Protein AF-A0A9R0J593-F1 (afdb_monomer_lite)

Foldseek 3Di:
DVVVLLVQLLVLLQQLPQLLDDALVSPDVVSLVVSQVSSCVVVVPPDPVCSVVSSVSSRVSSVVVNVCLCCVPPQVVDDDPPVPDHPCRVHVSCDPVSVVSSSVVCCVVPVVLVVVQQVQWDQDPVGDTDHPDPVSVQLNVQLVVLVVCVVVVVDDQPHPCRDSSQVSQDADPVRHGPDDPPPCPPCNVPNPDDPPDPDDDDPVSVVVVVVVVVVVVVVVVVVVVVVVVVVVVVVVVVVVCVVVVHDDDPDDDDDVPPPPPPPPPDDDPCPPDDD

Structure (mmCIF, N/CA/C/O backbone):
data_AF-A0A9R0J593-F1
#
_entry.id   AF-A0A9R0J593-F1
#
loop_
_atom_site.group_PDB
_atom_site.id
_atom_site.type_symbol
_atom_site.label_atom_id
_atom_site.label_alt_id
_atom_site.label_comp_id
_atom_site.label_asym_id
_atom_site.label_entity_id
_atom_site.label_seq_id
_atom_site.pdbx_PDB_ins_code
_atom_site.Cartn_x
_atom_site.Cartn_y
_atom_site.Cartn_z
_atom_site.occupancy
_atom_site.B_iso_or_equiv
_atom_site.auth_seq_id
_atom_site.auth_comp_id
_atom_site.auth_asym_id
_atom_site.auth_atom_id
_atom_site.pdbx_PDB_model_num
ATOM 1 N N . MET A 1 1 ? -5.383 -9.337 22.455 1.00 61.72 1 MET A N 1
ATOM 2 C CA . MET A 1 1 ? -5.956 -7.989 22.235 1.00 61.72 1 MET A CA 1
ATOM 3 C C . MET A 1 1 ? -5.153 -7.140 21.243 1.00 61.72 1 MET A C 1
ATOM 5 O O . MET A 1 1 ? -5.613 -6.948 20.126 1.00 61.72 1 MET A O 1
ATOM 9 N N . ALA A 1 2 ? -3.954 -6.630 21.574 1.00 73.12 2 ALA A N 1
ATOM 10 C CA . ALA A 1 2 ? -3.247 -5.680 20.689 1.00 73.12 2 ALA A CA 1
ATOM 11 C C . ALA A 1 2 ? -2.788 -6.274 19.337 1.00 73.12 2 ALA A C 1
ATOM 13 O O . ALA A 1 2 ? -2.742 -5.568 18.326 1.00 73.12 2 ALA A O 1
ATOM 14 N N . THR A 1 3 ? -2.430 -7.560 19.313 1.00 84.06 3 THR A N 1
ATOM 15 C CA . THR A 1 3 ? -2.061 -8.283 18.085 1.00 84.06 3 THR A CA 1
ATOM 16 C C . THR A 1 3 ? -3.284 -8.539 17.209 1.00 84.06 3 THR A C 1
ATOM 18 O O . THR A 1 3 ? -3.223 -8.308 16.004 1.00 84.06 3 THR A O 1
ATOM 21 N N . ASP A 1 4 ? -4.406 -8.913 17.822 1.00 86.00 4 ASP A N 1
ATOM 22 C CA . ASP A 1 4 ? -5.666 -9.222 17.134 1.00 86.00 4 ASP A CA 1
ATOM 23 C C . ASP A 1 4 ? -6.229 -7.978 16.445 1.00 86.00 4 ASP A C 1
ATOM 25 O O . ASP A 1 4 ? -6.534 -8.019 15.258 1.00 86.00 4 ASP A O 1
ATOM 29 N N . TYR A 1 5 ? -6.207 -6.830 17.129 1.00 89.38 5 TYR A N 1
ATOM 30 C CA . TYR A 1 5 ? -6.554 -5.531 16.546 1.00 89.38 5 TYR A CA 1
ATOM 31 C C . TYR A 1 5 ? -5.720 -5.189 15.309 1.00 89.38 5 TYR A C 1
ATOM 33 O O . TYR A 1 5 ? -6.240 -4.854 14.246 1.00 89.38 5 TYR A O 1
ATOM 41 N N . LYS A 1 6 ? -4.395 -5.321 15.421 1.00 87.69 6 LYS A N 1
ATOM 42 C CA . LYS A 1 6 ? -3.474 -5.049 14.311 1.00 87.69 6 LYS A CA 1
ATOM 43 C C . LYS A 1 6 ? -3.690 -6.000 13.132 1.00 87.69 6 LYS A C 1
ATOM 45 O O . LYS A 1 6 ? -3.504 -5.581 11.987 1.00 87.69 6 LYS A O 1
ATOM 50 N N . ASN A 1 7 ? -4.003 -7.262 13.407 1.00 89.88 7 ASN A N 1
ATOM 51 C CA . ASN A 1 7 ? -4.259 -8.272 12.386 1.00 89.88 7 ASN A CA 1
ATOM 52 C C . ASN A 1 7 ? -5.585 -8.000 11.679 1.00 89.88 7 ASN A C 1
ATOM 54 O O . ASN A 1 7 ? -5.582 -7.908 10.454 1.00 89.88 7 ASN A O 1
ATOM 58 N N . HIS A 1 8 ? -6.655 -7.758 12.439 1.00 92.06 8 HIS A N 1
ATOM 59 C CA . HIS A 1 8 ? -7.978 -7.445 11.910 1.00 92.06 8 HIS A CA 1
ATOM 60 C C . HIS A 1 8 ? -7.946 -6.190 11.033 1.00 92.06 8 HIS A C 1
ATOM 62 O O . HIS A 1 8 ? -8.333 -6.254 9.871 1.00 92.06 8 HIS A O 1
ATOM 68 N N . ILE A 1 9 ? -7.369 -5.080 11.520 1.00 93.00 9 ILE A N 1
ATOM 69 C CA . ILE A 1 9 ? -7.186 -3.864 10.706 1.00 93.00 9 ILE A CA 1
ATOM 70 C C . ILE A 1 9 ? -6.427 -4.172 9.424 1.00 93.00 9 ILE A C 1
ATOM 72 O O . ILE A 1 9 ? -6.814 -3.726 8.345 1.00 93.00 9 ILE A O 1
ATOM 76 N N . GLY A 1 10 ? -5.333 -4.926 9.536 1.00 91.88 10 GLY A N 1
ATOM 77 C CA . GLY A 1 10 ? -4.542 -5.316 8.380 1.00 91.88 10 GLY A CA 1
ATOM 78 C C . GLY A 1 10 ? -5.362 -6.090 7.354 1.00 91.88 10 GLY A C 1
ATOM 79 O O . GLY A 1 10 ? -5.200 -5.836 6.165 1.00 91.88 10 GLY A O 1
ATOM 80 N N . GLU A 1 11 ? -6.231 -6.991 7.810 1.00 93.94 11 GLU A N 1
ATOM 81 C CA . GLU A 1 11 ? -7.082 -7.847 6.991 1.00 93.94 11 GLU A CA 1
ATOM 82 C C . GLU A 1 11 ? -8.214 -7.098 6.296 1.00 93.94 11 GLU A C 1
ATOM 84 O O . GLU A 1 11 ? -8.324 -7.178 5.072 1.00 93.94 11 GLU A O 1
ATOM 89 N N . ILE A 1 12 ? -9.001 -6.318 7.033 1.00 95.12 12 ILE A N 1
ATOM 90 C CA . ILE A 1 12 ? -10.100 -5.555 6.435 1.00 95.12 12 ILE A CA 1
ATOM 91 C C . ILE A 1 12 ? -9.569 -4.495 5.465 1.00 95.12 12 ILE A C 1
ATOM 93 O O . ILE A 1 12 ? -10.133 -4.306 4.390 1.00 95.12 12 ILE A O 1
ATOM 97 N N . SER A 1 13 ? -8.432 -3.860 5.786 1.00 94.19 13 SER A N 1
ATOM 98 C CA . SER A 1 13 ? -7.866 -2.789 4.958 1.00 94.19 13 SER A CA 1
ATOM 99 C C . SER A 1 13 ? -7.436 -3.328 3.604 1.00 94.19 13 SER A C 1
ATOM 101 O O . SER A 1 13 ? -7.754 -2.746 2.574 1.00 94.19 13 SER A O 1
ATOM 103 N N . ARG A 1 14 ? -6.740 -4.469 3.584 1.00 94.31 14 ARG A N 1
ATOM 104 C CA . ARG A 1 14 ? -6.303 -5.092 2.328 1.00 94.31 14 ARG A CA 1
ATOM 105 C C . ARG A 1 14 ? -7.451 -5.737 1.548 1.00 94.31 14 ARG A C 1
ATOM 107 O O . ARG A 1 14 ? -7.341 -5.815 0.333 1.00 94.31 14 ARG A O 1
ATOM 114 N N . ALA A 1 15 ? -8.510 -6.193 2.221 1.00 94.25 15 ALA A N 1
ATOM 115 C CA . ALA A 1 15 ? -9.652 -6.830 1.570 1.00 94.25 15 ALA A CA 1
ATOM 116 C C . ALA A 1 15 ? -10.620 -5.815 0.943 1.00 94.25 15 ALA A C 1
ATOM 118 O O . ALA A 1 15 ? -11.150 -6.060 -0.137 1.00 94.25 15 ALA A O 1
ATOM 119 N N . LYS A 1 16 ? -10.858 -4.679 1.613 1.00 94.19 16 LYS A N 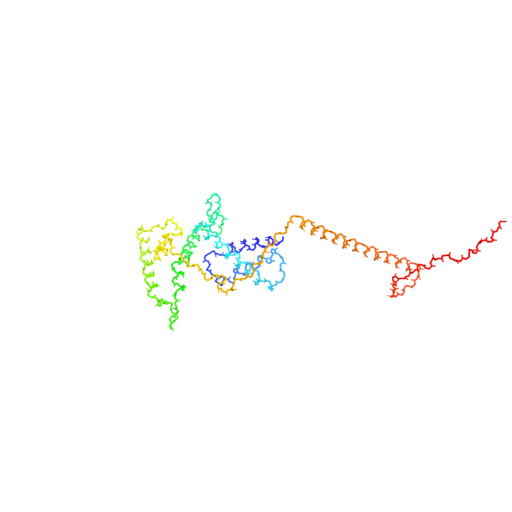1
ATOM 120 C CA . LYS A 1 16 ? -11.824 -3.657 1.175 1.00 94.19 16 LYS A CA 1
ATOM 121 C C . LYS A 1 16 ? -11.196 -2.562 0.313 1.00 94.19 16 LYS A C 1
ATOM 123 O O . LYS A 1 16 ? -11.878 -2.006 -0.542 1.00 94.19 16 LYS A O 1
ATOM 128 N N . VAL A 1 17 ? -9.919 -2.232 0.525 1.00 95.12 17 VAL A N 1
ATOM 129 C CA . VAL A 1 17 ? -9.234 -1.166 -0.221 1.00 95.12 17 VAL A CA 1
ATOM 130 C C . VAL A 1 17 ? -8.407 -1.772 -1.348 1.00 95.12 17 VAL A C 1
ATOM 132 O O . VAL A 1 17 ? -7.392 -2.432 -1.113 1.00 95.12 17 VAL A O 1
ATOM 135 N N . SER A 1 18 ? -8.825 -1.510 -2.588 1.00 94.50 18 SER A N 1
ATOM 136 C CA . SER A 1 18 ? -8.130 -1.999 -3.782 1.00 94.50 18 SER A CA 1
ATOM 137 C C . SER A 1 18 ? -6.669 -1.547 -3.814 1.00 94.50 18 SER A C 1
ATOM 139 O O . SER A 1 18 ? -6.331 -0.409 -3.482 1.00 94.50 18 SER A O 1
ATOM 141 N N . ILE A 1 19 ? -5.785 -2.438 -4.265 1.00 94.56 19 ILE A N 1
ATOM 142 C CA . ILE A 1 19 ? -4.361 -2.136 -4.448 1.00 94.56 19 ILE A CA 1
ATOM 143 C C . ILE A 1 19 ? -4.102 -1.151 -5.599 1.00 94.56 19 ILE A C 1
ATOM 145 O O . ILE A 1 19 ? -3.022 -0.567 -5.644 1.00 94.56 19 ILE A O 1
ATOM 149 N N . LEU A 1 20 ? -5.081 -0.958 -6.493 1.00 91.94 20 LEU A N 1
ATOM 150 C CA . LEU A 1 20 ? -5.010 -0.033 -7.631 1.00 91.94 20 LEU A CA 1
ATOM 151 C C . LEU A 1 20 ? -5.131 1.433 -7.214 1.00 91.94 20 LEU A C 1
ATOM 153 O O . LEU A 1 20 ? -4.704 2.318 -7.950 1.00 91.94 20 LEU A O 1
ATOM 157 N N . ILE A 1 21 ? -5.695 1.700 -6.032 1.00 89.00 21 ILE A N 1
ATOM 158 C CA . ILE A 1 21 ? -5.823 3.066 -5.534 1.00 89.00 21 ILE A CA 1
ATOM 159 C C . ILE A 1 21 ? -4.427 3.602 -5.193 1.00 89.00 21 ILE A C 1
ATOM 161 O O . ILE A 1 21 ? -3.643 2.973 -4.464 1.00 89.00 21 ILE A O 1
ATOM 165 N N . ARG A 1 22 ? -4.115 4.783 -5.731 1.00 85.88 22 ARG A N 1
ATOM 166 C CA . ARG A 1 22 ? -2.798 5.411 -5.624 1.00 85.88 22 ARG A CA 1
ATOM 167 C C . ARG A 1 22 ? -2.548 5.920 -4.208 1.00 85.88 22 ARG A C 1
ATOM 169 O O . ARG A 1 22 ? -1.646 5.419 -3.523 1.00 85.88 22 ARG A O 1
ATOM 176 N N . THR A 1 23 ? -3.388 6.846 -3.755 1.00 86.75 23 THR A N 1
ATOM 177 C CA . THR A 1 23 ? -3.261 7.529 -2.463 1.00 86.75 23 THR A CA 1
ATOM 178 C C . THR A 1 23 ? -4.445 7.219 -1.542 1.00 86.75 23 THR A C 1
ATOM 180 O O . THR A 1 23 ? -5.455 6.673 -1.976 1.00 86.75 23 THR A O 1
ATOM 183 N N . TRP A 1 24 ? -4.318 7.476 -0.239 1.00 90.69 24 TRP A N 1
ATOM 184 C CA . TRP A 1 24 ? -5.410 7.193 0.710 1.00 90.69 24 TRP A CA 1
ATOM 185 C C . TRP A 1 24 ? -6.552 8.208 0.592 1.00 90.69 24 TRP A C 1
ATOM 187 O O . TRP A 1 24 ? -7.713 7.943 0.915 1.00 90.69 24 TRP A O 1
ATOM 197 N N . GLU A 1 25 ? -6.207 9.391 0.115 1.00 89.19 25 GLU A N 1
ATOM 198 C CA . GLU A 1 25 ? -7.090 10.502 -0.172 1.00 89.19 25 GLU A CA 1
ATOM 199 C C . GLU A 1 25 ? -8.115 10.101 -1.246 1.00 89.19 25 GLU A C 1
ATOM 201 O O . GLU A 1 25 ? -9.302 10.365 -1.066 1.00 89.19 25 GLU A O 1
ATOM 206 N N . ASP A 1 26 ? -7.687 9.326 -2.251 1.00 90.31 26 ASP A N 1
ATOM 207 C CA . ASP A 1 26 ? -8.529 8.797 -3.338 1.00 90.31 26 ASP A CA 1
ATOM 208 C C . ASP A 1 26 ? -9.492 7.676 -2.897 1.00 90.31 26 ASP A C 1
ATOM 210 O O . ASP A 1 26 ? -10.384 7.269 -3.646 1.00 90.31 26 ASP A O 1
ATOM 214 N N . VAL A 1 27 ? -9.324 7.127 -1.689 1.00 92.12 27 VAL A N 1
ATOM 215 C CA . VAL A 1 27 ? -10.238 6.106 -1.166 1.00 92.12 27 VAL A CA 1
ATOM 216 C C . VAL A 1 27 ? -11.571 6.770 -0.828 1.00 92.12 27 VAL A C 1
ATOM 218 O O . VAL A 1 27 ? -11.629 7.672 0.016 1.00 92.12 27 VAL A O 1
ATOM 221 N N . SER A 1 28 ? -12.644 6.291 -1.464 1.00 93.56 28 SER A N 1
ATOM 222 C CA . SER A 1 28 ? -13.993 6.826 -1.266 1.00 93.56 28 SER A CA 1
ATOM 223 C C . SER A 1 28 ? -14.410 6.818 0.207 1.00 93.56 28 SER A C 1
ATOM 225 O O . SER A 1 28 ? -14.061 5.912 0.975 1.00 93.56 28 SER A O 1
ATOM 227 N N . GLN A 1 29 ? -15.201 7.819 0.595 1.00 92.69 29 GLN A N 1
ATOM 228 C CA . GLN A 1 29 ? -15.662 7.940 1.974 1.00 92.69 29 GLN A CA 1
ATOM 229 C C . GLN A 1 29 ? -16.504 6.730 2.405 1.00 92.69 29 GLN A C 1
ATOM 231 O O . GLN A 1 29 ? -16.312 6.236 3.507 1.00 92.69 29 GLN A O 1
ATOM 236 N N . GLY A 1 30 ? -17.315 6.154 1.509 1.00 94.56 30 GLY A N 1
ATOM 237 C CA . GLY A 1 30 ? -18.092 4.946 1.812 1.00 94.56 30 GLY A CA 1
ATOM 238 C C . GLY A 1 30 ? -17.230 3.728 2.177 1.00 94.56 30 GLY A C 1
ATOM 239 O O . GLY A 1 30 ? -17.589 2.959 3.070 1.00 94.56 30 GLY A O 1
ATOM 240 N N . ILE A 1 31 ? -16.052 3.570 1.559 1.00 94.25 31 ILE A N 1
ATOM 241 C CA . ILE A 1 31 ? -15.102 2.513 1.948 1.00 94.25 31 ILE A CA 1
ATOM 242 C C . ILE A 1 31 ? -14.501 2.820 3.323 1.00 94.25 31 ILE A C 1
ATOM 244 O O . ILE A 1 31 ? -14.404 1.921 4.157 1.00 94.25 31 ILE A O 1
ATOM 248 N N . LYS A 1 32 ? -14.129 4.080 3.586 1.00 95.50 32 LYS A N 1
ATOM 249 C CA . LYS A 1 32 ? -13.621 4.511 4.901 1.00 95.50 32 LYS A CA 1
ATOM 250 C C . LYS A 1 32 ? -14.658 4.275 6.001 1.00 95.50 32 LYS A C 1
ATOM 252 O O . LYS A 1 32 ? -14.316 3.764 7.060 1.00 95.50 32 LYS A O 1
ATOM 257 N N . ASP A 1 33 ? -15.922 4.574 5.737 1.00 95.81 33 ASP A N 1
ATOM 258 C CA . ASP A 1 33 ? -17.010 4.343 6.685 1.00 95.81 33 ASP A CA 1
ATOM 259 C C . ASP A 1 33 ? -17.226 2.846 6.926 1.00 95.81 33 ASP A C 1
ATOM 261 O O . ASP A 1 33 ? -17.326 2.425 8.071 1.00 95.81 33 ASP A O 1
ATOM 265 N N . THR A 1 34 ? -17.165 2.020 5.877 1.00 96.12 34 THR A N 1
ATOM 266 C CA . THR A 1 34 ? -17.239 0.554 6.014 1.00 96.12 34 THR A CA 1
ATOM 267 C C . THR A 1 34 ? -16.104 0.007 6.884 1.00 96.12 34 THR A C 1
ATOM 269 O O . THR A 1 34 ? -16.343 -0.810 7.768 1.00 96.12 34 THR A O 1
ATOM 272 N N . LEU A 1 35 ? -14.868 0.472 6.665 1.00 94.75 35 LEU A N 1
ATOM 273 C CA . LEU A 1 35 ? -13.720 0.085 7.491 1.00 94.75 35 LEU A CA 1
ATOM 274 C C . LEU A 1 35 ? -13.926 0.478 8.955 1.00 94.75 35 LEU A C 1
ATOM 276 O O . LEU A 1 35 ? -13.610 -0.302 9.848 1.00 94.75 35 LEU A O 1
ATOM 280 N N . TRP A 1 36 ? -14.445 1.683 9.197 1.00 95.56 36 TRP A N 1
ATOM 281 C CA . TRP A 1 36 ? -14.736 2.156 10.544 1.00 95.56 36 TRP A CA 1
ATOM 282 C C . TRP A 1 36 ? -15.791 1.292 11.234 1.00 95.56 36 TRP A C 1
ATOM 284 O O . TRP A 1 36 ? -15.519 0.789 12.320 1.00 95.56 36 TRP A O 1
ATOM 294 N N . GLU A 1 37 ? -16.942 1.067 10.599 1.00 95.25 37 GLU A N 1
ATOM 295 C CA . GLU A 1 37 ? -18.034 0.285 11.188 1.00 95.25 37 GLU A CA 1
ATOM 296 C C . GLU A 1 37 ? -17.640 -1.178 11.441 1.00 95.25 37 GLU A C 1
ATOM 298 O O . GLU A 1 37 ? -18.045 -1.759 12.448 1.00 95.25 37 GLU A O 1
ATOM 303 N N . ASP A 1 38 ? -16.806 -1.771 10.579 1.00 94.38 38 ASP A N 1
ATOM 304 C CA . ASP A 1 38 ? -16.277 -3.121 10.796 1.00 94.38 38 ASP A CA 1
ATOM 305 C C . ASP A 1 38 ? -15.381 -3.189 12.045 1.00 94.38 38 ASP A C 1
ATOM 307 O O . ASP A 1 38 ? -15.616 -4.028 12.917 1.00 94.38 38 ASP A O 1
ATOM 311 N N . VAL A 1 39 ? -14.415 -2.272 12.198 1.00 93.56 39 VAL A N 1
ATOM 312 C CA . VAL A 1 39 ? -13.548 -2.228 13.395 1.00 93.56 39 VAL A CA 1
ATOM 313 C C . VAL A 1 39 ? -14.350 -1.895 14.647 1.00 93.56 39 VAL A C 1
ATOM 315 O O . VAL A 1 39 ? -14.133 -2.484 15.706 1.00 93.56 39 VAL A O 1
ATOM 318 N N . LYS A 1 40 ? -15.272 -0.940 14.538 1.00 93.12 40 LYS A N 1
ATOM 319 C CA . LYS A 1 40 ? -16.118 -0.492 15.640 1.00 93.12 40 LYS A CA 1
ATOM 320 C C . LYS A 1 40 ? -16.946 -1.645 16.197 1.00 93.12 40 LYS A C 1
ATOM 322 O O . LYS A 1 40 ? -16.991 -1.820 17.413 1.00 93.12 40 LYS A O 1
ATOM 327 N N . ARG A 1 41 ? -17.540 -2.451 15.313 1.00 93.19 41 ARG A N 1
ATOM 328 C CA . ARG A 1 41 ? -18.319 -3.640 15.669 1.00 93.19 41 ARG A CA 1
ATOM 329 C C . ARG A 1 41 ? -17.452 -4.733 16.291 1.00 93.19 41 ARG A C 1
ATOM 331 O O . ARG A 1 41 ? -17.825 -5.262 17.329 1.00 93.19 41 ARG A O 1
ATOM 338 N N . GLU A 1 42 ? -16.299 -5.040 15.700 1.00 92.00 42 GLU A N 1
ATOM 339 C CA . GLU A 1 42 ? -15.410 -6.106 16.187 1.00 92.00 42 GLU A CA 1
ATOM 340 C C . GLU A 1 42 ? -14.849 -5.799 17.588 1.00 92.00 42 GLU A C 1
ATOM 342 O O . GLU A 1 42 ? -14.867 -6.635 18.491 1.00 92.00 42 GLU A O 1
ATOM 347 N N . PHE A 1 43 ? -14.381 -4.567 17.800 1.00 91.50 43 PHE A N 1
ATOM 348 C CA . PHE A 1 43 ? -13.707 -4.158 19.038 1.00 91.50 43 PHE A CA 1
ATOM 349 C C . PHE A 1 43 ? -14.610 -3.393 20.008 1.00 91.50 43 PHE A C 1
ATOM 351 O O . PHE A 1 43 ? -14.115 -2.880 21.010 1.00 91.50 43 PHE A O 1
ATOM 358 N N . HIS A 1 44 ? -15.916 -3.332 19.728 1.00 91.25 44 HIS A N 1
ATOM 359 C CA . HIS A 1 44 ? -16.928 -2.685 20.568 1.00 91.25 44 HIS A CA 1
ATOM 360 C C . HIS A 1 44 ? -16.557 -1.237 20.935 1.00 91.25 44 HIS A C 1
ATOM 362 O O . HIS A 1 44 ? -16.672 -0.808 22.085 1.00 91.25 44 HIS A O 1
ATOM 368 N N . ILE A 1 45 ? -16.068 -0.478 19.951 1.00 90.31 45 ILE A N 1
ATOM 369 C CA . ILE A 1 45 ? -15.636 0.906 20.159 1.00 90.31 45 ILE A CA 1
ATOM 370 C C . ILE A 1 45 ? -16.878 1.799 20.234 1.00 90.31 45 ILE A C 1
ATOM 372 O O . ILE A 1 45 ? -17.643 1.902 19.280 1.00 90.31 45 ILE A O 1
ATOM 376 N N . THR A 1 46 ? -17.078 2.469 21.365 1.00 87.88 46 THR A N 1
ATOM 377 C CA . THR A 1 46 ? -18.193 3.413 21.560 1.00 87.88 46 THR A CA 1
ATOM 378 C C . THR A 1 46 ? -17.820 4.856 21.216 1.00 87.88 46 THR A C 1
ATOM 380 O O . THR A 1 46 ? -18.694 5.678 20.957 1.00 87.88 46 THR A O 1
ATOM 383 N N . ASP A 1 47 ? -16.523 5.165 21.194 1.00 89.19 47 ASP A N 1
ATOM 384 C CA . ASP A 1 47 ? -15.985 6.504 20.961 1.00 89.19 47 ASP A CA 1
ATOM 385 C C . ASP A 1 47 ? -15.771 6.788 19.462 1.00 89.19 47 ASP A C 1
ATOM 387 O O . ASP A 1 47 ? -14.796 6.336 18.855 1.00 89.19 47 ASP A O 1
ATOM 391 N N . GLU A 1 48 ? -16.664 7.591 18.877 1.00 89.31 48 GLU A N 1
ATOM 392 C CA . GLU A 1 48 ? -16.590 8.045 17.479 1.00 89.31 48 GLU A CA 1
ATOM 393 C C . GLU 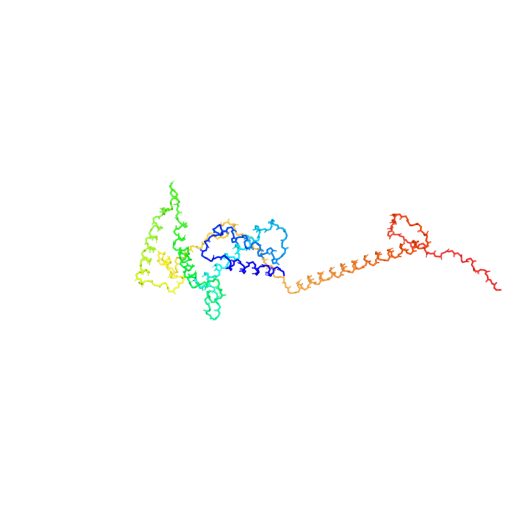A 1 48 ? -15.349 8.892 17.173 1.00 89.31 48 GLU A C 1
ATOM 395 O O . GLU A 1 48 ? -14.871 8.913 16.037 1.00 89.31 48 GLU A O 1
ATOM 400 N N . THR A 1 49 ? -14.754 9.549 18.175 1.00 90.50 49 THR A N 1
ATOM 401 C CA . THR A 1 49 ? -13.544 10.361 17.959 1.00 90.50 49 THR A CA 1
ATOM 402 C C . THR A 1 49 ? -12.341 9.501 17.559 1.00 90.50 49 THR A C 1
ATOM 404 O O . THR A 1 49 ? -11.375 9.997 16.973 1.00 90.50 49 THR A O 1
ATOM 407 N N . LYS A 1 50 ? -12.399 8.182 17.801 1.00 90.12 50 LYS A N 1
ATOM 408 C CA . LYS A 1 50 ? -11.355 7.233 17.394 1.00 90.12 50 LYS A CA 1
ATOM 409 C C . LYS A 1 50 ? -11.371 6.910 15.906 1.00 90.12 50 LYS A C 1
ATOM 411 O O . LYS A 1 50 ? -10.374 6.364 15.426 1.00 90.12 50 LYS A O 1
ATOM 416 N N . LYS A 1 51 ? -12.426 7.272 15.169 1.00 92.00 51 LYS A N 1
ATOM 417 C CA . LYS A 1 51 ? -12.568 6.966 13.739 1.00 92.00 51 LYS A CA 1
ATOM 418 C C . LYS A 1 51 ? -11.331 7.355 12.936 1.00 92.00 51 LYS A C 1
ATOM 420 O O . LYS A 1 51 ? -10.773 6.529 12.218 1.00 92.00 51 LYS A O 1
ATOM 425 N N . GLU A 1 52 ? -10.829 8.574 13.109 1.00 91.38 52 GLU A N 1
ATOM 426 C CA . GLU A 1 52 ? -9.653 9.047 12.370 1.00 91.38 52 GLU A CA 1
ATOM 427 C C . GLU A 1 52 ? -8.387 8.233 12.699 1.00 91.38 52 GLU A C 1
ATOM 429 O O . GLU A 1 52 ? -7.603 7.896 11.811 1.00 91.38 52 GLU A O 1
ATOM 434 N N . VAL A 1 53 ? -8.198 7.857 13.966 1.00 92.38 53 VAL A N 1
ATOM 435 C CA . VAL A 1 53 ? -7.051 7.048 14.417 1.00 92.38 53 VAL A CA 1
ATOM 436 C C . VAL A 1 53 ? -7.109 5.635 13.831 1.00 92.38 53 VAL A C 1
ATOM 438 O O . VAL A 1 53 ? -6.085 5.088 13.399 1.00 92.38 53 VAL A O 1
ATOM 441 N N . VAL A 1 54 ? -8.307 5.047 13.777 1.00 92.94 54 VAL A N 1
ATOM 442 C CA . VAL A 1 54 ? -8.537 3.746 13.143 1.00 92.94 54 VAL A CA 1
ATOM 443 C C . VAL A 1 54 ? -8.255 3.824 11.647 1.00 92.94 54 VAL A C 1
ATOM 445 O O . VAL A 1 54 ? -7.502 2.998 11.127 1.00 92.94 54 VAL A O 1
ATOM 448 N N . LEU A 1 55 ? -8.763 4.846 10.957 1.00 93.38 55 LEU A N 1
ATOM 449 C CA . LEU A 1 55 ? -8.535 5.021 9.522 1.00 93.38 55 LEU A CA 1
ATOM 450 C C . LEU A 1 55 ? -7.061 5.271 9.189 1.00 93.38 55 LEU A C 1
ATOM 452 O O . LEU A 1 55 ? -6.557 4.682 8.237 1.00 93.38 55 LEU A O 1
ATOM 456 N N . LYS A 1 56 ? -6.328 6.040 10.003 1.00 93.50 56 LYS A N 1
ATOM 457 C CA . LYS A 1 56 ? -4.863 6.185 9.872 1.00 93.50 56 LYS A CA 1
ATOM 458 C C . LYS A 1 56 ? -4.134 4.850 10.037 1.00 93.50 56 LYS A C 1
ATOM 460 O O . LYS A 1 56 ? -3.148 4.579 9.351 1.00 93.50 56 LYS A O 1
ATOM 465 N N . SER A 1 57 ? -4.618 3.995 10.936 1.00 92.94 57 SER A N 1
ATOM 466 C CA . SER A 1 57 ? -4.067 2.649 11.120 1.00 92.94 57 SER A CA 1
ATOM 467 C C . SER A 1 57 ? -4.347 1.755 9.907 1.00 92.94 57 SER A C 1
ATOM 469 O O . SER A 1 57 ? -3.457 1.014 9.485 1.00 92.94 57 SER A O 1
ATOM 471 N N . CYS A 1 58 ? -5.543 1.863 9.321 1.00 93.00 58 CYS A N 1
ATOM 472 C CA . CYS A 1 58 ? -5.918 1.172 8.089 1.00 93.00 58 CYS A CA 1
ATOM 473 C C . CYS A 1 58 ? -5.043 1.612 6.909 1.00 93.00 58 CYS A C 1
ATOM 475 O O . CYS A 1 58 ? -4.444 0.761 6.248 1.00 93.00 58 CYS A O 1
ATOM 477 N N . ASP A 1 59 ? -4.884 2.927 6.714 1.00 95.12 59 ASP A N 1
ATOM 478 C CA . ASP A 1 59 ? -4.021 3.508 5.678 1.00 95.12 59 ASP A CA 1
ATOM 479 C C . ASP A 1 59 ? -2.607 2.934 5.761 1.00 95.12 59 ASP A C 1
ATOM 481 O O . ASP A 1 59 ? -2.091 2.329 4.817 1.00 95.12 59 ASP A O 1
ATOM 485 N N . LYS A 1 60 ? -1.999 3.029 6.949 1.00 93.12 60 LYS A N 1
ATOM 486 C CA . LYS A 1 60 ? -0.649 2.520 7.182 1.00 93.12 60 LYS A CA 1
ATOM 487 C C . LYS A 1 60 ? -0.523 1.046 6.793 1.00 93.12 60 LYS A C 1
ATOM 489 O O . LYS A 1 60 ? 0.411 0.679 6.078 1.00 93.12 60 LYS A O 1
ATOM 494 N N . ARG A 1 61 ? -1.454 0.193 7.235 1.00 93.88 61 ARG A N 1
ATOM 495 C CA . ARG A 1 61 ? -1.411 -1.250 6.942 1.00 93.88 61 ARG A CA 1
ATOM 496 C C . ARG A 1 61 ? -1.648 -1.565 5.474 1.00 93.88 61 ARG A C 1
ATOM 498 O O . ARG A 1 61 ? -0.989 -2.457 4.939 1.00 93.88 61 ARG A O 1
ATOM 505 N N . TRP A 1 62 ? -2.522 -0.822 4.810 1.00 95.62 62 TRP A N 1
ATOM 506 C CA . TRP A 1 62 ? -2.742 -0.950 3.377 1.00 95.62 62 TRP A CA 1
ATOM 507 C C . TRP A 1 62 ? -1.506 -0.531 2.563 1.00 95.62 62 TRP A C 1
ATOM 509 O O . TRP A 1 62 ? -1.074 -1.269 1.674 1.00 95.62 62 TRP A O 1
ATOM 519 N N . ARG A 1 63 ? -0.846 0.584 2.908 1.00 91.56 63 ARG A N 1
ATOM 520 C CA . ARG A 1 63 ? 0.419 0.997 2.267 1.00 91.56 63 ARG A CA 1
ATOM 521 C C . ARG A 1 63 ? 1.533 -0.026 2.480 1.00 91.56 63 ARG A C 1
ATOM 523 O O . ARG A 1 63 ? 2.225 -0.389 1.526 1.00 91.56 63 ARG A O 1
ATOM 530 N N . GLU A 1 64 ? 1.684 -0.531 3.705 1.00 92.12 64 GLU A N 1
ATOM 531 C CA . GLU A 1 64 ? 2.630 -1.609 4.022 1.00 92.12 64 GLU A CA 1
ATOM 532 C C . GLU A 1 64 ? 2.340 -2.866 3.190 1.00 92.12 64 GLU A C 1
ATOM 534 O O . GLU A 1 64 ? 3.263 -3.506 2.684 1.00 92.12 64 GLU A O 1
ATOM 539 N N . PHE A 1 65 ? 1.065 -3.210 2.999 1.00 94.19 65 PHE A N 1
ATOM 540 C CA . PHE A 1 65 ? 0.655 -4.329 2.160 1.00 94.19 65 PHE A CA 1
ATOM 541 C C . PHE A 1 65 ? 1.052 -4.134 0.689 1.00 94.19 65 PHE A C 1
ATOM 543 O O . PHE A 1 65 ? 1.719 -5.009 0.132 1.00 94.19 65 PHE A O 1
ATOM 550 N N . LYS A 1 66 ? 0.756 -2.975 0.083 1.00 92.44 66 LYS A N 1
ATOM 551 C CA . LYS A 1 66 ? 1.196 -2.657 -1.291 1.00 92.44 66 LYS A CA 1
ATOM 552 C C . LYS A 1 66 ? 2.720 -2.750 -1.436 1.00 92.44 66 LYS A C 1
ATOM 554 O O . LYS A 1 66 ? 3.215 -3.365 -2.379 1.00 92.44 66 LYS A O 1
ATOM 559 N N . SER A 1 67 ? 3.470 -2.214 -0.470 1.00 89.00 67 SER A N 1
ATOM 560 C CA . SER A 1 67 ? 4.939 -2.289 -0.452 1.00 89.00 67 SER A CA 1
ATOM 561 C C . SER A 1 67 ? 5.452 -3.734 -0.377 1.00 89.00 67 SER A C 1
ATOM 563 O O . SER A 1 67 ? 6.397 -4.110 -1.075 1.00 89.00 67 SER A O 1
ATOM 565 N N . ARG A 1 68 ? 4.808 -4.587 0.428 1.00 91.12 68 ARG A N 1
ATOM 566 C CA . ARG A 1 68 ? 5.134 -6.020 0.514 1.00 91.12 68 ARG A CA 1
ATOM 567 C C . ARG A 1 68 ? 4.916 -6.747 -0.806 1.00 91.12 68 ARG A C 1
ATOM 569 O O . ARG A 1 68 ? 5.740 -7.586 -1.163 1.00 91.12 68 ARG A O 1
ATOM 576 N N . LEU A 1 69 ? 3.829 -6.435 -1.506 1.00 92.19 69 LEU A N 1
ATOM 577 C CA . LEU A 1 69 ? 3.541 -7.006 -2.817 1.00 92.19 69 LEU A CA 1
ATOM 578 C C . LEU A 1 69 ? 4.602 -6.596 -3.846 1.00 92.19 69 LEU A C 1
ATOM 580 O O . LEU A 1 69 ? 5.182 -7.463 -4.500 1.00 92.19 69 LEU A O 1
ATOM 584 N N . ALA A 1 70 ? 4.921 -5.302 -3.925 1.00 88.00 70 ALA A N 1
ATOM 585 C CA . ALA A 1 70 ? 5.924 -4.784 -4.855 1.00 88.00 70 ALA A CA 1
ATOM 586 C C . ALA A 1 70 ? 7.323 -5.366 -4.579 1.00 88.00 70 ALA A C 1
ATOM 588 O O . ALA A 1 70 ? 7.951 -5.959 -5.454 1.00 88.00 70 ALA A O 1
ATOM 589 N N . THR A 1 71 ? 7.793 -5.303 -3.331 1.00 83.19 71 THR A N 1
ATOM 590 C CA . THR A 1 71 ? 9.124 -5.822 -2.959 1.00 83.19 71 THR A CA 1
ATOM 591 C C . THR A 1 71 ? 9.251 -7.342 -3.092 1.00 83.19 71 THR A C 1
ATOM 593 O O . THR A 1 71 ? 10.343 -7.842 -3.359 1.00 83.19 71 THR A O 1
ATOM 596 N N . GLY A 1 72 ? 8.157 -8.087 -2.913 1.00 86.88 72 GLY A N 1
ATOM 597 C CA . GLY A 1 72 ? 8.143 -9.546 -3.022 1.00 86.88 72 GLY A CA 1
ATOM 598 C C . GLY A 1 72 ? 8.057 -10.065 -4.454 1.00 86.88 72 GLY A C 1
ATOM 599 O O . GLY A 1 72 ? 8.844 -10.932 -4.825 1.00 86.88 72 GLY A O 1
ATOM 600 N N . TRP A 1 73 ? 7.114 -9.556 -5.251 1.00 87.88 73 TRP A N 1
ATOM 601 C CA . TRP A 1 73 ? 6.780 -10.137 -6.559 1.00 87.88 73 TRP A CA 1
ATOM 602 C C . TRP A 1 73 ? 7.189 -9.285 -7.758 1.00 87.88 73 TRP A C 1
ATOM 604 O O . TRP A 1 73 ? 7.314 -9.844 -8.841 1.00 87.88 73 TRP A O 1
ATOM 614 N N . ILE A 1 74 ? 7.424 -7.982 -7.582 1.00 84.88 74 ILE A N 1
ATOM 615 C CA . ILE A 1 74 ? 7.877 -7.100 -8.670 1.00 84.88 74 ILE A CA 1
ATOM 616 C C . ILE A 1 74 ? 9.400 -6.964 -8.611 1.00 84.88 74 ILE A C 1
ATOM 618 O O . ILE A 1 74 ? 10.101 -7.371 -9.529 1.00 84.88 74 ILE A O 1
ATOM 622 N N . ARG A 1 75 ? 9.933 -6.475 -7.486 1.00 76.00 75 ARG A N 1
ATOM 623 C CA . ARG A 1 75 ? 11.375 -6.225 -7.318 1.00 76.00 75 ARG A CA 1
ATOM 624 C C . ARG A 1 75 ? 12.182 -7.475 -6.957 1.00 76.00 75 ARG A C 1
ATOM 626 O O . ARG A 1 75 ? 13.397 -7.501 -7.120 1.00 76.00 75 ARG A O 1
ATOM 633 N N . GLY A 1 76 ? 11.531 -8.483 -6.373 1.00 75.81 76 GLY A N 1
ATOM 634 C CA . GLY A 1 76 ? 12.187 -9.710 -5.910 1.00 75.81 76 GLY A CA 1
ATOM 635 C C . GLY A 1 76 ? 13.199 -9.515 -4.769 1.00 75.81 76 GLY A C 1
ATOM 636 O O . GLY A 1 76 ? 14.016 -10.398 -4.524 1.00 75.81 76 GLY A O 1
ATOM 637 N N . THR A 1 77 ? 13.168 -8.385 -4.052 1.00 72.06 77 THR A N 1
ATOM 638 C CA . THR A 1 77 ? 14.089 -8.100 -2.933 1.00 72.06 77 THR A CA 1
ATOM 639 C C . THR A 1 77 ? 13.667 -8.750 -1.625 1.00 72.06 77 THR A C 1
ATOM 641 O O . THR A 1 77 ? 14.468 -8.866 -0.696 1.00 72.06 77 THR A O 1
ATOM 644 N N . ARG A 1 78 ? 12.408 -9.177 -1.527 1.00 77.19 78 ARG A N 1
ATOM 645 C CA . ARG A 1 78 ? 11.868 -9.863 -0.357 1.00 77.19 78 ARG A CA 1
ATOM 646 C C . ARG A 1 78 ? 11.679 -11.349 -0.643 1.00 77.19 78 ARG A C 1
ATOM 648 O O . ARG A 1 78 ? 11.260 -11.741 -1.728 1.00 77.19 78 ARG A O 1
ATOM 655 N N . LYS A 1 79 ? 11.924 -12.184 0.374 1.00 78.38 79 LYS A N 1
ATOM 656 C CA . LYS A 1 79 ? 11.629 -13.622 0.313 1.00 78.38 79 LYS A CA 1
ATOM 657 C C . LYS A 1 79 ? 10.140 -13.846 0.036 1.00 78.38 79 LYS A C 1
ATOM 659 O O . LYS A 1 79 ? 9.287 -13.370 0.789 1.00 78.38 79 LYS A O 1
ATOM 664 N N . ARG A 1 80 ? 9.863 -14.584 -1.037 1.00 82.31 80 ARG A N 1
ATOM 665 C CA . ARG A 1 80 ? 8.530 -15.054 -1.418 1.00 82.31 80 ARG A CA 1
ATOM 666 C C . ARG A 1 80 ? 8.157 -16.313 -0.623 1.00 82.31 80 ARG A C 1
ATOM 668 O O . ARG A 1 80 ? 9.052 -16.970 -0.082 1.00 82.31 80 ARG A O 1
ATOM 675 N N . PRO A 1 81 ? 6.862 -16.660 -0.539 1.00 82.31 81 PRO A N 1
ATOM 676 C CA . PRO A 1 81 ? 6.449 -17.982 -0.079 1.00 82.31 81 PRO A CA 1
ATOM 677 C C . PRO A 1 81 ? 7.175 -19.075 -0.873 1.00 82.31 81 PRO A C 1
ATOM 679 O O . PRO A 1 81 ? 7.334 -18.948 -2.088 1.00 82.31 81 PRO A O 1
ATOM 682 N N . LYS A 1 82 ? 7.630 -20.132 -0.187 1.00 73.75 82 LYS A N 1
ATOM 683 C CA . LYS A 1 82 ? 8.398 -21.227 -0.809 1.00 73.75 82 LYS A CA 1
ATOM 684 C C . LYS A 1 82 ? 7.599 -21.958 -1.893 1.00 73.75 82 LYS A C 1
ATOM 686 O O . LYS A 1 82 ? 8.186 -22.423 -2.859 1.00 73.75 82 LYS A O 1
ATOM 691 N N . ASP A 1 83 ? 6.277 -21.964 -1.759 1.00 82.88 83 ASP A N 1
ATOM 692 C CA . ASP A 1 83 ? 5.346 -22.684 -2.631 1.00 82.88 83 ASP A CA 1
ATOM 693 C C . ASP A 1 83 ? 5.121 -22.005 -3.996 1.00 82.88 83 ASP A C 1
ATOM 695 O O . ASP A 1 83 ? 4.266 -22.434 -4.761 1.00 82.88 83 ASP A O 1
ATOM 699 N N . GLY A 1 84 ? 5.807 -20.894 -4.291 1.00 81.69 84 GLY A N 1
ATOM 700 C CA . GLY A 1 84 ? 5.683 -20.194 -5.576 1.00 81.69 84 GLY A CA 1
ATOM 701 C C . GLY A 1 84 ? 4.348 -19.474 -5.808 1.00 81.69 84 GLY A C 1
ATOM 702 O O . GLY A 1 84 ? 4.153 -18.905 -6.878 1.00 81.69 84 GLY A O 1
ATOM 703 N N . LYS A 1 85 ? 3.450 -19.454 -4.813 1.00 88.88 85 LYS A N 1
ATOM 704 C CA . LYS A 1 85 ? 2.126 -18.821 -4.903 1.00 88.88 85 LYS A CA 1
ATOM 705 C C . LYS A 1 85 ? 2.212 -17.345 -5.294 1.00 88.88 85 LYS A C 1
ATOM 707 O O . LYS A 1 85 ? 3.011 -16.571 -4.743 1.00 88.88 85 LYS A O 1
ATOM 712 N N . MET A 1 86 ? 1.346 -16.949 -6.217 1.00 91.44 86 MET A N 1
ATOM 713 C CA . MET A 1 86 ? 1.207 -15.570 -6.662 1.00 91.44 86 MET A CA 1
ATOM 714 C C . MET A 1 86 ? 0.239 -14.800 -5.755 1.00 91.44 86 MET A C 1
ATOM 716 O O . MET A 1 86 ? -0.536 -15.407 -5.015 1.00 91.44 86 MET A O 1
ATOM 720 N N . PRO A 1 87 ? 0.247 -13.455 -5.774 1.00 92.00 87 PRO A N 1
ATOM 721 C CA . PRO A 1 87 ? -0.624 -12.664 -4.907 1.00 92.00 87 PRO A CA 1
ATOM 722 C C . PRO A 1 87 ? -2.112 -12.980 -5.082 1.00 92.00 87 PRO A C 1
ATOM 724 O O . PRO A 1 87 ? -2.833 -13.013 -4.092 1.00 92.00 87 PRO A O 1
ATOM 727 N N . TYR A 1 88 ? -2.545 -13.284 -6.305 1.00 93.38 88 TYR A N 1
ATOM 728 C CA . TYR A 1 88 ? -3.920 -13.691 -6.605 1.00 93.38 88 TYR A CA 1
ATOM 729 C C . TYR A 1 88 ? -4.276 -15.111 -6.128 1.00 93.38 88 TYR A C 1
ATOM 731 O O . TYR A 1 88 ? -5.452 -15.427 -5.997 1.00 93.38 88 TYR A O 1
ATOM 739 N N . ASP A 1 89 ? -3.288 -15.954 -5.810 1.00 91.88 89 ASP A N 1
ATOM 740 C CA . ASP A 1 89 ? -3.525 -17.263 -5.178 1.00 91.88 89 ASP A CA 1
ATOM 741 C C . ASP A 1 89 ? -3.611 -17.146 -3.646 1.00 91.88 89 ASP A C 1
ATOM 743 O O . ASP A 1 89 ? -4.161 -18.012 -2.969 1.00 91.88 89 ASP A O 1
ATOM 747 N N . LEU A 1 90 ? -3.011 -16.094 -3.080 1.00 91.44 90 LEU A N 1
ATOM 748 C CA . LEU A 1 90 ? -2.940 -15.857 -1.634 1.00 91.44 90 LEU A CA 1
ATOM 749 C C . LEU A 1 90 ? -4.091 -14.998 -1.116 1.00 91.44 90 LEU A C 1
ATOM 751 O O . LEU A 1 90 ? -4.461 -15.100 0.052 1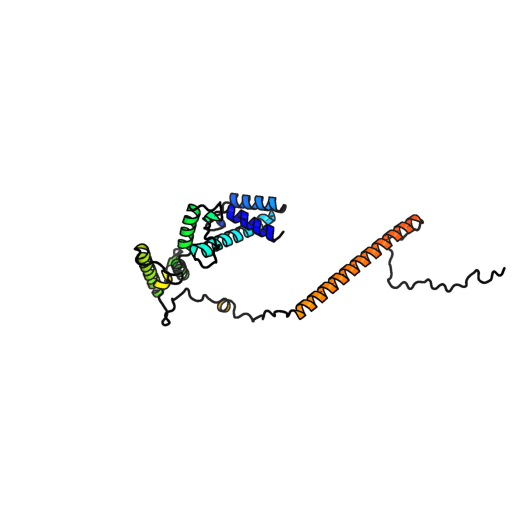.00 91.44 90 LEU A O 1
ATOM 755 N N . TYR A 1 91 ? -4.603 -14.114 -1.965 1.00 93.19 91 TYR A N 1
ATOM 756 C CA . TYR A 1 91 ? -5.571 -13.097 -1.601 1.00 93.19 91 TYR A CA 1
ATOM 757 C C . TYR A 1 91 ? -6.720 -13.141 -2.602 1.00 93.19 91 TYR A C 1
ATOM 759 O O . TYR A 1 91 ? -6.582 -12.665 -3.724 1.00 93.19 91 TYR A O 1
ATOM 767 N N . SER A 1 92 ? -7.860 -13.690 -2.183 1.00 93.00 92 SER A N 1
ATOM 768 C CA . SER A 1 92 ? -9.036 -13.898 -3.044 1.00 93.00 92 SER A CA 1
ATOM 769 C C . SER A 1 92 ? -9.584 -12.610 -3.670 1.00 93.00 92 SER A C 1
ATOM 771 O O . SER A 1 92 ? -10.162 -12.643 -4.750 1.00 93.00 92 SER A O 1
ATOM 773 N N . TYR A 1 93 ? -9.375 -11.468 -3.014 1.00 93.31 93 TYR A N 1
ATOM 774 C CA . TYR A 1 93 ? -9.762 -10.136 -3.488 1.00 93.31 93 TYR A CA 1
ATOM 775 C C . TYR A 1 93 ? -8.766 -9.521 -4.493 1.00 93.31 93 TYR A C 1
ATOM 777 O O . TYR A 1 93 ? -8.992 -8.418 -4.985 1.00 93.31 93 TYR A O 1
ATOM 785 N N . ILE A 1 94 ? -7.659 -10.202 -4.807 1.00 94.75 94 ILE A N 1
ATOM 786 C CA . ILE A 1 94 ? -6.730 -9.808 -5.870 1.00 94.75 94 ILE A CA 1
ATOM 787 C C . ILE A 1 94 ? -6.950 -10.749 -7.049 1.00 94.75 94 ILE A C 1
ATOM 789 O O . ILE A 1 94 ? -6.526 -11.898 -7.025 1.00 94.75 94 ILE A O 1
ATOM 793 N N . THR A 1 95 ? -7.583 -10.259 -8.112 1.00 94.62 95 THR A N 1
ATOM 794 C CA . THR A 1 95 ? -7.691 -11.013 -9.366 1.00 94.62 95 THR A CA 1
ATOM 795 C C . THR A 1 95 ? -6.405 -10.894 -10.186 1.00 94.62 95 THR A C 1
ATOM 797 O O . THR A 1 95 ? -5.560 -10.029 -9.937 1.00 94.62 95 THR A O 1
ATOM 800 N N . LYS A 1 96 ? -6.247 -11.754 -11.201 1.00 94.12 96 LYS A N 1
ATOM 801 C CA . LYS A 1 96 ? -5.112 -11.671 -12.136 1.00 94.12 96 LYS A CA 1
ATOM 802 C C . LYS A 1 96 ? -5.053 -10.317 -12.851 1.00 94.12 96 LYS A C 1
ATOM 804 O O . LYS A 1 96 ? -3.959 -9.789 -13.030 1.00 94.12 96 LYS A O 1
ATOM 809 N N . ASP A 1 97 ? -6.205 -9.744 -13.192 1.00 93.62 97 ASP A N 1
ATOM 810 C CA . ASP A 1 97 ? -6.289 -8.449 -13.875 1.00 93.62 97 ASP A CA 1
ATOM 811 C C . ASP A 1 97 ? -5.907 -7.297 -12.946 1.00 93.62 97 ASP A C 1
ATOM 813 O O . ASP A 1 97 ? -5.035 -6.502 -13.292 1.00 93.62 97 ASP A O 1
ATOM 817 N N . ILE A 1 98 ? -6.445 -7.285 -11.719 1.00 94.06 98 ILE A N 1
ATOM 818 C CA . ILE A 1 98 ? -6.047 -6.324 -10.678 1.00 94.06 98 ILE A CA 1
ATOM 819 C C . ILE A 1 98 ? -4.539 -6.411 -10.432 1.00 94.06 98 ILE A C 1
ATOM 821 O O . ILE A 1 98 ? -3.858 -5.395 -10.310 1.00 94.06 98 ILE A O 1
ATOM 825 N N . TRP A 1 99 ? -3.987 -7.625 -10.379 1.00 95.38 99 TRP A N 1
ATOM 826 C CA . TRP A 1 99 ? -2.549 -7.808 -10.227 1.00 95.38 99 TRP A CA 1
ATOM 827 C C . TRP A 1 99 ? -1.764 -7.251 -11.420 1.00 95.38 99 TRP A C 1
ATOM 829 O O . TRP A 1 99 ? -0.780 -6.541 -11.223 1.00 95.38 99 TRP A O 1
ATOM 839 N N . LYS A 1 100 ? -2.194 -7.533 -12.653 1.00 93.19 100 LYS A N 1
ATOM 840 C CA . LYS A 1 100 ? -1.547 -7.041 -13.878 1.00 93.19 100 LYS A CA 1
ATOM 841 C C . LYS A 1 100 ? -1.538 -5.512 -13.940 1.00 93.19 100 LYS A C 1
ATOM 843 O O . LYS A 1 100 ? -0.502 -4.920 -14.242 1.00 93.19 100 LYS A O 1
ATOM 848 N N . GLU A 1 101 ? -2.659 -4.874 -13.622 1.00 91.44 101 GLU A N 1
ATOM 849 C CA . GLU A 1 101 ? -2.753 -3.414 -13.551 1.00 91.44 101 GLU A CA 1
ATOM 850 C C . GLU A 1 101 ? -1.885 -2.840 -12.434 1.00 91.44 101 GLU A C 1
ATOM 852 O O . GLU A 1 101 ? -1.159 -1.873 -12.655 1.00 91.44 101 GLU A O 1
ATOM 857 N N . PHE A 1 102 ? -1.876 -3.472 -11.259 1.00 92.12 102 PHE A N 1
ATOM 858 C CA . PHE A 1 102 ? -1.017 -3.059 -10.156 1.00 92.12 102 PHE A CA 1
ATOM 859 C C . PHE A 1 102 ? 0.468 -3.110 -10.528 1.00 92.12 102 PHE A C 1
ATOM 861 O O . PHE A 1 102 ? 1.207 -2.177 -10.213 1.00 92.12 102 PHE A O 1
ATOM 868 N N . VAL A 1 103 ? 0.905 -4.164 -11.228 1.00 89.19 103 VAL A N 1
ATOM 869 C CA . VAL A 1 103 ? 2.274 -4.260 -11.755 1.00 89.19 103 VAL A CA 1
ATOM 870 C C . VAL A 1 103 ? 2.551 -3.112 -12.721 1.00 89.19 103 VAL A C 1
ATOM 872 O O . VAL A 1 103 ? 3.561 -2.438 -12.562 1.00 89.19 103 VAL A O 1
ATOM 875 N N . LYS A 1 104 ? 1.641 -2.823 -13.659 1.00 86.19 104 LYS A N 1
ATOM 876 C CA . LYS A 1 104 ? 1.792 -1.701 -14.599 1.00 86.19 104 LYS A CA 1
ATOM 877 C C . LYS A 1 104 ? 1.944 -0.358 -13.876 1.00 86.19 104 LYS A C 1
ATOM 879 O O . LYS A 1 104 ? 2.854 0.400 -14.201 1.00 86.19 104 LYS A O 1
ATOM 884 N N . ILE A 1 105 ? 1.089 -0.080 -12.889 1.00 82.38 105 ILE A N 1
ATOM 885 C CA . ILE A 1 105 ? 1.149 1.149 -12.082 1.00 82.38 105 ILE A CA 1
ATOM 886 C C . ILE A 1 105 ? 2.493 1.229 -11.359 1.00 82.38 105 ILE A C 1
ATOM 888 O O . ILE A 1 105 ? 3.188 2.233 -11.462 1.00 82.38 105 ILE A O 1
ATOM 892 N N . ARG A 1 106 ? 2.895 0.156 -10.671 1.00 82.06 106 ARG A N 1
ATOM 893 C CA . ARG A 1 106 ? 4.132 0.127 -9.886 1.00 82.06 106 ARG A CA 1
ATOM 894 C C . ARG A 1 106 ? 5.372 0.259 -10.745 1.00 82.06 106 ARG A C 1
ATOM 896 O O . ARG A 1 106 ? 6.227 1.059 -10.414 1.00 82.06 106 ARG A O 1
ATOM 903 N N . THR A 1 107 ? 5.457 -0.454 -11.860 1.00 76.62 107 THR A N 1
ATOM 904 C CA . THR A 1 107 ? 6.583 -0.324 -12.788 1.00 76.62 107 THR A CA 1
ATOM 905 C C . THR A 1 107 ? 6.640 1.071 -13.416 1.00 76.62 107 THR A C 1
ATOM 907 O O . THR A 1 107 ? 7.730 1.580 -13.637 1.00 76.62 107 THR A O 1
ATOM 910 N N . SER A 1 108 ? 5.493 1.718 -13.653 1.00 68.44 108 SER A N 1
ATOM 911 C CA . SER A 1 108 ? 5.448 3.095 -14.159 1.00 68.44 108 SER A CA 1
ATOM 912 C C . SER A 1 108 ? 5.817 4.148 -13.105 1.00 68.44 108 SER A C 1
ATOM 914 O O . SER A 1 108 ? 6.437 5.148 -13.453 1.00 68.44 108 SER A O 1
ATOM 916 N N . GLU A 1 109 ? 5.409 3.976 -11.846 1.00 59.38 109 GLU A N 1
ATOM 917 C CA . GLU A 1 109 ? 5.706 4.909 -10.744 1.00 59.38 109 GLU A CA 1
ATOM 918 C C . GLU A 1 109 ? 7.110 4.725 -10.166 1.00 59.38 109 GLU A C 1
ATOM 920 O O . GLU A 1 109 ? 7.750 5.687 -9.752 1.00 59.38 109 GLU A O 1
ATOM 925 N N . GLU A 1 110 ? 7.567 3.478 -10.106 1.00 57.09 110 GLU A N 1
ATOM 926 C CA . GLU A 1 110 ? 8.870 3.070 -9.578 1.00 57.09 110 GLU A CA 1
ATOM 927 C C . GLU A 1 110 ? 9.919 2.973 -10.693 1.00 57.09 110 GLU A C 1
ATOM 929 O O . GLU A 1 110 ? 10.991 2.418 -10.466 1.00 57.09 110 GLU A O 1
ATOM 934 N N . ALA A 1 111 ? 9.619 3.515 -11.879 1.00 64.44 111 ALA A N 1
ATOM 935 C CA . ALA A 1 111 ? 10.587 3.749 -12.939 1.00 64.44 111 ALA A CA 1
ATOM 936 C C . ALA A 1 111 ? 11.727 4.602 -12.354 1.00 64.44 111 ALA A C 1
ATOM 938 O O . ALA A 1 111 ? 11.571 5.804 -12.113 1.00 64.44 111 ALA A O 1
ATOM 939 N N . GLU A 1 112 ? 12.839 3.944 -12.008 1.00 65.50 112 GLU A N 1
ATOM 940 C CA . GLU A 1 112 ? 13.943 4.551 -11.256 1.00 65.50 112 GLU A CA 1
ATOM 941 C C . GLU A 1 112 ? 14.482 5.784 -11.991 1.00 65.50 112 GLU A C 1
ATOM 943 O O . GLU A 1 112 ? 14.828 6.792 -11.376 1.00 65.50 112 GLU A O 1
ATOM 948 N N . ASP A 1 113 ? 14.458 5.734 -13.318 1.00 71.00 113 ASP A N 1
ATOM 949 C CA . ASP A 1 113 ? 14.787 6.811 -14.235 1.00 71.00 113 ASP A CA 1
ATOM 950 C C . ASP A 1 113 ? 13.847 8.023 -14.120 1.00 71.00 113 ASP A C 1
ATOM 952 O O . ASP A 1 113 ? 14.326 9.154 -14.050 1.00 71.00 113 ASP A O 1
ATOM 956 N N . MET A 1 114 ? 12.530 7.824 -13.995 1.00 69.31 114 MET A N 1
ATOM 957 C CA . MET A 1 114 ? 11.575 8.923 -13.791 1.00 69.31 114 MET A CA 1
ATOM 958 C C . MET A 1 114 ? 11.789 9.615 -12.445 1.00 69.31 114 MET A C 1
ATOM 960 O O . MET A 1 114 ? 11.774 10.845 -12.368 1.00 69.31 114 MET A O 1
ATOM 964 N N . LEU A 1 115 ? 12.035 8.843 -11.382 1.00 69.38 115 LEU A N 1
ATOM 965 C CA . LEU A 1 115 ? 12.372 9.386 -10.062 1.00 69.38 115 LEU A CA 1
ATOM 966 C C . LEU A 1 115 ? 13.704 10.147 -10.088 1.00 69.38 115 LEU A C 1
ATOM 968 O O . LEU A 1 115 ? 13.824 11.208 -9.471 1.00 69.38 115 LEU A O 1
ATOM 972 N N . TRP A 1 116 ? 14.696 9.631 -10.817 1.00 78.12 116 TRP A N 1
ATOM 973 C CA . TRP A 1 116 ? 15.994 10.280 -10.981 1.00 78.12 116 TRP A CA 1
ATOM 974 C C . TRP A 1 116 ? 15.885 11.628 -11.703 1.00 78.12 116 TRP A C 1
ATOM 976 O O . TRP A 1 116 ? 16.542 12.585 -11.280 1.00 78.12 116 TRP A O 1
ATOM 986 N N . LEU A 1 117 ? 15.035 11.709 -12.736 1.00 76.44 117 LEU A N 1
ATOM 987 C CA . LEU A 1 117 ? 14.745 12.932 -13.489 1.00 76.44 117 LEU A CA 1
ATOM 988 C C . LEU A 1 117 ? 13.960 13.945 -12.647 1.00 76.44 117 LEU A C 1
ATOM 990 O O . LEU A 1 117 ? 14.357 15.104 -12.574 1.00 76.44 117 LEU A O 1
ATOM 994 N N . LEU A 1 118 ? 12.901 13.514 -11.950 1.00 72.19 118 LEU A N 1
ATOM 995 C CA . LEU A 1 118 ? 12.105 14.381 -11.070 1.00 72.19 118 LEU A CA 1
ATOM 996 C C . LEU A 1 118 ? 12.956 15.013 -9.965 1.00 72.19 118 LEU A C 1
ATOM 998 O O . LEU A 1 118 ? 12.867 16.217 -9.737 1.00 72.19 118 LEU A O 1
ATOM 1002 N N . ALA A 1 119 ? 13.833 14.228 -9.331 1.00 72.31 119 ALA A N 1
ATOM 1003 C CA . ALA A 1 119 ? 14.733 14.710 -8.282 1.00 72.31 119 ALA A CA 1
ATOM 1004 C C . ALA A 1 119 ? 15.740 15.775 -8.760 1.00 72.31 119 ALA A C 1
ATOM 1006 O O . ALA A 1 119 ? 16.335 16.460 -7.931 1.00 72.31 119 ALA A O 1
ATOM 1007 N N . ARG A 1 120 ? 15.958 15.895 -10.076 1.00 78.00 120 ARG A N 1
ATOM 1008 C CA . ARG A 1 120 ? 16.863 16.875 -10.703 1.00 78.00 120 ARG A CA 1
ATOM 1009 C C . ARG A 1 120 ? 16.129 17.913 -11.548 1.00 78.00 120 ARG A C 1
ATOM 1011 O O . ARG A 1 120 ? 16.771 18.730 -12.205 1.00 78.00 120 ARG A O 1
ATOM 1018 N N . SER A 1 121 ? 14.801 17.874 -11.535 1.00 77.81 121 SER A N 1
ATOM 1019 C CA . SER A 1 121 ? 13.963 18.854 -12.211 1.00 77.81 121 SER A CA 1
ATOM 1020 C C . SER A 1 121 ? 13.635 20.022 -11.290 1.00 77.81 121 SER A C 1
ATOM 1022 O O . SER A 1 121 ? 13.476 19.855 -10.081 1.00 77.81 121 SER A O 1
ATOM 1024 N N . VAL A 1 122 ? 13.539 21.209 -11.877 1.00 79.44 122 VAL A N 1
ATOM 1025 C CA . VAL A 1 122 ? 13.138 22.454 -11.218 1.00 79.44 122 VAL A CA 1
ATOM 1026 C C . VAL A 1 122 ? 11.858 22.940 -11.904 1.00 79.44 122 VAL A C 1
ATOM 1028 O O . VAL A 1 122 ? 11.745 22.781 -13.121 1.00 79.44 122 VAL A O 1
ATOM 1031 N N . PRO A 1 123 ? 10.867 23.475 -11.172 1.00 74.94 123 PRO A N 1
ATOM 1032 C CA . PRO A 1 123 ? 9.694 24.075 -11.799 1.00 74.94 123 PRO A CA 1
ATOM 1033 C C . PRO A 1 123 ? 10.075 25.357 -12.557 1.00 74.94 123 PRO A C 1
ATOM 1035 O O . PRO A 1 123 ? 10.817 26.188 -12.037 1.00 74.94 123 PRO A O 1
ATOM 1038 N N . ASP A 1 124 ? 9.560 25.519 -13.776 1.00 80.31 124 ASP A N 1
ATOM 1039 C CA . ASP A 1 124 ? 9.614 26.776 -14.525 1.00 80.31 124 ASP A CA 1
ATOM 1040 C C . ASP A 1 124 ? 8.619 27.811 -13.961 1.00 80.31 124 ASP A C 1
ATOM 1042 O O . ASP A 1 124 ? 7.843 27.537 -13.041 1.00 80.31 124 ASP A O 1
ATOM 1046 N N . GLU A 1 125 ? 8.598 29.009 -14.549 1.00 78.56 125 GLU A N 1
ATOM 1047 C CA . GLU A 1 125 ? 7.663 30.088 -14.185 1.00 78.56 125 GLU A CA 1
ATOM 1048 C C . GLU A 1 125 ? 6.177 29.710 -14.358 1.00 78.56 125 GLU A C 1
ATOM 1050 O O . GLU A 1 125 ? 5.296 30.357 -13.796 1.00 78.56 125 GLU A O 1
ATOM 1055 N N . LYS A 1 126 ? 5.885 28.654 -15.122 1.00 79.19 126 LYS A N 1
ATOM 1056 C CA . LYS A 1 126 ? 4.548 28.107 -15.384 1.00 79.19 126 LYS A CA 1
ATOM 1057 C C . LYS A 1 126 ? 4.256 26.848 -14.552 1.00 79.19 126 LYS A C 1
ATOM 1059 O O . LYS A 1 126 ? 3.191 26.256 -14.716 1.00 79.19 126 LYS A O 1
ATOM 1064 N N . GLY A 1 127 ? 5.166 26.443 -13.662 1.00 70.50 127 GLY A N 1
ATOM 1065 C CA . GLY A 1 127 ? 5.048 25.258 -12.812 1.00 70.50 127 GLY A CA 1
ATOM 1066 C C . GLY A 1 127 ? 5.394 23.925 -13.488 1.00 70.50 127 GLY A C 1
ATOM 1067 O O . GLY A 1 127 ? 5.164 22.875 -12.889 1.00 70.50 127 GLY A O 1
ATOM 1068 N N . ASN A 1 128 ? 5.949 23.926 -14.703 1.00 68.69 128 ASN A N 1
ATOM 1069 C CA . ASN A 1 128 ? 6.361 22.706 -15.399 1.00 68.69 128 ASN A CA 1
ATOM 1070 C C . ASN A 1 128 ? 7.787 22.293 -15.000 1.00 68.69 128 ASN A C 1
ATOM 1072 O O . ASN A 1 128 ? 8.683 23.136 -14.988 1.00 68.69 128 ASN A O 1
ATOM 1076 N N . PRO A 1 129 ? 8.046 21.004 -14.720 1.00 72.94 129 PRO A N 1
ATOM 1077 C CA . PRO A 1 129 ? 9.387 20.537 -14.388 1.00 72.94 129 PRO A CA 1
ATOM 1078 C C . PRO A 1 129 ? 10.304 20.548 -15.621 1.00 72.94 129 PRO A C 1
ATOM 1080 O O . PRO A 1 129 ? 10.007 19.907 -16.630 1.00 72.94 129 PRO A O 1
ATOM 1083 N N . TYR A 1 130 ? 11.454 21.217 -15.519 1.00 80.31 130 TYR A N 1
ATOM 1084 C CA . TYR A 1 130 ? 12.522 21.192 -16.523 1.00 80.31 130 TYR A CA 1
ATOM 1085 C C . TYR A 1 130 ? 13.876 20.848 -15.887 1.00 80.31 130 TYR A C 1
ATOM 1087 O O . TYR A 1 130 ? 14.066 20.979 -14.680 1.00 80.31 130 TYR A O 1
ATOM 1095 N N . LEU A 1 131 ? 14.821 20.367 -16.697 1.00 83.06 131 LEU A N 1
ATOM 1096 C CA . LEU A 1 131 ? 16.175 20.021 -16.252 1.00 83.06 131 LEU A CA 1
ATOM 1097 C C . LEU A 1 131 ? 17.124 21.170 -16.619 1.00 83.06 131 LEU A C 1
ATOM 1099 O O . LEU A 1 131 ? 17.382 21.351 -17.809 1.00 83.06 131 LEU A O 1
ATOM 1103 N N . PRO A 1 132 ? 17.637 21.954 -15.656 1.00 79.00 132 PRO A N 1
ATOM 1104 C CA . PRO A 1 132 ? 18.511 23.089 -15.961 1.00 79.00 132 PRO A CA 1
ATOM 1105 C C . PRO A 1 132 ? 19.944 22.672 -16.330 1.00 79.00 132 PRO A C 1
ATOM 1107 O O . PRO A 1 132 ? 20.622 23.394 -17.051 1.00 79.00 132 PRO A O 1
ATOM 1110 N N . ASP A 1 133 ? 20.412 21.524 -15.835 1.00 82.56 133 ASP A N 1
ATOM 1111 C CA . ASP A 1 133 ? 21.785 21.047 -16.020 1.00 82.56 133 ASP A CA 1
ATOM 1112 C C . ASP A 1 133 ? 21.958 20.262 -17.332 1.00 82.56 133 ASP A C 1
ATOM 1114 O O . ASP A 1 133 ? 21.266 19.269 -17.573 1.00 82.56 133 ASP A O 1
ATOM 1118 N N . GLU A 1 134 ? 22.925 20.671 -18.157 1.00 83.06 134 GLU A N 1
ATOM 1119 C CA . GLU A 1 134 ? 23.217 20.055 -19.460 1.00 83.06 134 GLU A CA 1
ATOM 1120 C C . GLU A 1 134 ? 23.688 18.595 -19.314 1.00 83.06 134 GLU A C 1
ATOM 1122 O O . GLU A 1 134 ? 23.365 17.736 -20.137 1.00 83.06 134 GLU A O 1
ATOM 1127 N N . GLY A 1 135 ? 24.409 18.274 -18.232 1.00 79.25 135 GLY A N 1
ATOM 1128 C CA . GLY A 1 135 ? 24.810 16.897 -17.927 1.00 79.25 135 GLY A CA 1
ATOM 1129 C C . GLY A 1 135 ? 23.605 15.993 -17.658 1.00 79.25 135 GLY A C 1
ATOM 1130 O O . GLY A 1 135 ? 23.531 14.868 -18.149 1.00 79.25 135 GLY A O 1
ATOM 1131 N N . THR A 1 136 ? 22.622 16.507 -16.930 1.00 81.00 136 THR A N 1
ATOM 1132 C CA . THR A 1 136 ? 21.373 15.818 -16.600 1.00 81.00 136 THR A CA 1
ATOM 1133 C C . THR A 1 136 ? 20.465 15.668 -17.823 1.00 81.00 136 THR A C 1
ATOM 1135 O O . THR A 1 136 ? 19.822 14.628 -17.972 1.00 81.00 136 THR A O 1
ATOM 1138 N N . GLN A 1 137 ? 20.456 16.649 -18.733 1.00 84.19 137 GLN A N 1
ATOM 1139 C CA . GLN A 1 137 ? 19.771 16.539 -20.027 1.00 84.19 137 GLN A CA 1
ATOM 1140 C C . GLN A 1 137 ? 20.356 15.407 -20.885 1.00 84.19 137 GLN A C 1
ATOM 1142 O O . GLN A 1 137 ? 19.599 14.575 -21.376 1.00 84.19 137 GLN A O 1
ATOM 1147 N N . LYS A 1 138 ? 21.689 15.285 -20.967 1.00 86.12 138 LYS A N 1
ATOM 1148 C CA . LYS A 1 138 ? 22.346 14.166 -21.675 1.00 86.12 138 LYS A CA 1
ATOM 1149 C C . LYS A 1 138 ? 21.991 12.806 -21.074 1.00 86.12 138 LYS A C 1
ATOM 1151 O O . LYS A 1 138 ? 21.749 11.844 -21.795 1.00 86.12 138 LYS A O 1
ATOM 1156 N N . VAL A 1 139 ? 21.917 12.710 -19.744 1.00 82.00 139 VAL A N 1
ATOM 1157 C CA . VAL A 1 139 ? 21.474 11.468 -19.087 1.00 82.00 139 VAL A CA 1
ATOM 1158 C C . VAL A 1 139 ? 20.011 11.156 -19.416 1.00 82.00 139 VAL A C 1
ATOM 1160 O O . VAL A 1 139 ? 19.690 9.990 -19.621 1.00 82.00 139 VAL A O 1
ATOM 1163 N N . LYS A 1 140 ? 19.132 12.163 -19.511 1.00 83.69 140 LYS A N 1
ATOM 1164 C CA . LYS A 1 140 ? 17.741 11.971 -19.951 1.00 83.69 140 LYS A CA 1
ATOM 1165 C C . LYS A 1 140 ? 17.670 11.395 -21.367 1.00 83.69 140 LYS A C 1
ATOM 1167 O O . LYS A 1 140 ? 16.968 10.414 -21.577 1.00 83.69 140 LYS A O 1
ATOM 1172 N N . GLU A 1 141 ? 18.418 11.960 -22.308 1.00 87.31 141 GLU A N 1
ATOM 1173 C CA . GLU A 1 141 ? 18.471 11.456 -23.688 1.00 87.31 141 GLU A CA 1
ATOM 1174 C C . GLU A 1 141 ? 18.961 10.002 -23.735 1.00 87.31 141 GLU A C 1
ATOM 1176 O O . GLU A 1 141 ? 18.353 9.161 -24.396 1.00 87.31 141 GLU A O 1
ATOM 1181 N N . ASN A 1 142 ? 19.990 9.672 -22.946 1.00 87.31 142 ASN A N 1
ATOM 1182 C CA . ASN A 1 142 ? 20.468 8.296 -22.814 1.00 87.31 142 ASN A CA 1
ATOM 1183 C C . ASN A 1 142 ? 19.395 7.365 -22.224 1.00 87.31 142 ASN A C 1
ATOM 1185 O O . ASN A 1 142 ? 19.253 6.232 -22.680 1.00 87.31 142 ASN A O 1
ATOM 1189 N N . ILE A 1 143 ? 18.647 7.808 -21.205 1.00 84.19 143 ILE A N 1
ATOM 1190 C CA . ILE A 1 143 ? 17.524 7.045 -20.631 1.00 84.19 143 ILE A CA 1
ATOM 1191 C C . ILE A 1 143 ? 16.498 6.731 -21.724 1.00 84.19 143 ILE A C 1
ATOM 1193 O O . ILE A 1 143 ? 16.089 5.576 -21.853 1.00 84.19 143 ILE A O 1
ATOM 1197 N N . ASP A 1 144 ? 16.103 7.731 -22.512 1.00 83.81 144 ASP A N 1
ATOM 1198 C CA . ASP A 1 144 ? 15.108 7.578 -23.576 1.00 83.81 144 ASP A CA 1
ATOM 1199 C C . ASP A 1 144 ? 15.604 6.618 -24.676 1.00 83.81 144 ASP A C 1
ATOM 1201 O O . ASP A 1 144 ? 14.849 5.763 -25.146 1.00 83.81 144 ASP A O 1
ATOM 1205 N N . GLU A 1 145 ? 16.894 6.666 -25.026 1.00 87.88 145 GLU A N 1
ATOM 1206 C CA . GLU A 1 145 ? 17.512 5.718 -25.960 1.00 87.88 145 GLU A CA 1
ATOM 1207 C C . GLU A 1 145 ? 17.487 4.275 -25.424 1.00 87.88 145 GLU A C 1
ATOM 1209 O O . GLU A 1 145 ? 17.103 3.346 -26.139 1.00 87.88 145 GLU A O 1
ATOM 1214 N N . TRP A 1 146 ? 17.863 4.065 -24.158 1.00 83.25 146 TRP A N 1
ATOM 1215 C CA . TRP A 1 146 ? 17.846 2.739 -23.531 1.00 83.25 146 TRP A CA 1
ATOM 1216 C C . TRP A 1 146 ? 16.426 2.186 -23.362 1.00 83.25 146 TRP A C 1
ATOM 1218 O O . TRP A 1 146 ? 16.238 0.977 -23.497 1.00 83.25 146 TRP A O 1
ATOM 1228 N N . LYS A 1 147 ? 15.424 3.045 -23.131 1.00 79.69 147 LYS A N 1
ATOM 1229 C CA . LYS A 1 147 ? 14.008 2.645 -23.172 1.00 79.69 147 LYS A CA 1
ATOM 1230 C C . LYS A 1 147 ? 13.600 2.166 -24.554 1.00 79.69 147 LYS A C 1
ATOM 1232 O O . LYS A 1 147 ? 13.003 1.102 -24.663 1.00 79.69 147 LYS A O 1
ATOM 1237 N N . ARG A 1 148 ? 13.983 2.894 -25.607 1.00 83.50 148 ARG A N 1
ATOM 1238 C CA . ARG A 1 148 ? 13.690 2.480 -26.984 1.00 83.50 148 ARG A CA 1
ATOM 1239 C C . ARG A 1 148 ? 14.312 1.117 -27.303 1.00 83.50 148 ARG A C 1
ATOM 1241 O O . ARG A 1 148 ? 13.625 0.250 -27.827 1.00 83.50 148 ARG A O 1
ATOM 1248 N N . LYS A 1 149 ? 15.564 0.884 -26.888 1.00 83.75 149 LYS A N 1
ATOM 1249 C CA . LYS A 1 149 ? 16.231 -0.430 -27.011 1.00 83.75 149 LYS A CA 1
ATOM 1250 C C . LYS A 1 149 ? 15.524 -1.536 -26.225 1.00 83.75 149 LYS A C 1
ATOM 1252 O O . LYS A 1 149 ? 15.558 -2.698 -26.626 1.00 83.75 149 LYS A O 1
ATOM 1257 N N . GLN A 1 150 ? 14.900 -1.198 -25.098 1.00 79.38 150 GLN A N 1
ATOM 1258 C CA . GLN A 1 150 ? 14.096 -2.142 -24.326 1.00 79.38 150 GLN A CA 1
ATOM 1259 C C . GLN A 1 150 ? 12.778 -2.483 -25.040 1.00 79.38 150 GLN A C 1
ATOM 1261 O O . GLN A 1 150 ? 12.413 -3.656 -25.094 1.00 79.38 150 GLN A O 1
ATOM 1266 N N . ASP A 1 151 ? 12.099 -1.492 -25.622 1.00 71.19 151 ASP A N 1
ATOM 1267 C CA . ASP A 1 151 ? 10.847 -1.678 -26.372 1.00 71.19 151 ASP A CA 1
ATOM 1268 C C . ASP A 1 151 ? 11.063 -2.448 -27.688 1.00 71.19 151 ASP A C 1
ATOM 1270 O O . ASP A 1 151 ? 10.243 -3.284 -28.065 1.00 71.19 151 ASP A O 1
ATOM 1274 N N . GLU A 1 152 ? 12.201 -2.227 -28.353 1.00 81.50 152 GLU A N 1
ATOM 1275 C CA . GLU A 1 152 ? 12.650 -2.974 -29.538 1.00 81.50 152 GLU A CA 1
ATOM 1276 C C . GLU A 1 152 ? 13.113 -4.409 -29.198 1.00 81.50 152 GLU A C 1
ATOM 1278 O O . GLU A 1 152 ? 13.349 -5.221 -30.092 1.00 81.50 152 GLU A O 1
ATOM 1283 N N . GLY A 1 153 ? 13.221 -4.748 -27.907 1.00 76.06 153 GLY A N 1
ATOM 1284 C CA . GLY A 1 153 ? 13.627 -6.070 -27.421 1.00 76.06 153 GLY A CA 1
ATOM 1285 C C . GLY A 1 153 ? 15.134 -6.347 -27.489 1.00 76.06 153 GLY A C 1
ATOM 1286 O O . GLY A 1 153 ? 15.562 -7.452 -27.155 1.00 76.06 153 GLY A O 1
ATOM 1287 N N . GLU A 1 154 ? 15.948 -5.362 -27.877 1.00 81.31 154 GLU A N 1
ATOM 1288 C CA . GLU A 1 154 ? 17.416 -5.452 -27.906 1.00 81.31 154 GLU A CA 1
ATOM 1289 C C . GLU A 1 154 ? 18.003 -5.523 -26.485 1.00 81.31 154 GLU A C 1
ATOM 1291 O O . GLU A 1 154 ? 19.034 -6.159 -26.241 1.00 81.31 154 GLU A O 1
ATOM 1296 N N . PHE A 1 155 ? 17.321 -4.905 -25.519 1.00 73.06 155 PHE A N 1
ATOM 1297 C CA . PHE A 1 155 ? 17.744 -4.858 -24.127 1.00 73.06 155 PHE A CA 1
ATOM 1298 C C . PHE A 1 155 ? 16.715 -5.493 -23.188 1.00 73.06 155 PHE A C 1
ATOM 1300 O O . PHE A 1 155 ? 15.585 -5.032 -23.066 1.00 73.06 155 PHE A O 1
ATOM 1307 N N . VAL A 1 156 ? 17.141 -6.521 -22.449 1.00 71.44 156 VAL A N 1
ATOM 1308 C CA . VAL A 1 156 ? 16.377 -7.102 -21.337 1.00 71.44 156 VAL A CA 1
ATOM 1309 C C . VAL A 1 156 ? 17.222 -7.003 -20.063 1.00 71.44 156 VAL A C 1
ATOM 1311 O O . VAL A 1 156 ? 18.306 -7.600 -20.015 1.00 71.44 156 VAL A O 1
ATOM 1314 N N . PRO A 1 157 ? 16.757 -6.284 -19.023 1.00 68.06 157 PRO A N 1
ATOM 1315 C CA . PRO A 1 157 ? 17.469 -6.171 -17.755 1.00 68.06 157 PRO A CA 1
ATOM 1316 C C . PRO A 1 157 ? 17.743 -7.549 -17.144 1.00 68.06 157 PRO A C 1
ATOM 1318 O O . PRO A 1 157 ? 16.824 -8.311 -16.844 1.00 68.06 157 PRO A O 1
ATOM 1321 N N . LYS A 1 158 ? 19.020 -7.882 -16.926 1.00 66.38 158 LYS A N 1
ATOM 1322 C CA . LYS A 1 158 ? 19.422 -9.179 -16.341 1.00 66.38 158 LYS A CA 1
ATOM 1323 C C . LYS A 1 158 ? 19.298 -9.207 -14.814 1.00 66.38 158 LYS A C 1
ATOM 1325 O O . LYS A 1 158 ? 19.347 -10.272 -14.203 1.00 66.38 158 LYS A O 1
ATOM 1330 N N . SER A 1 159 ? 19.212 -8.037 -14.183 1.00 59.31 159 SER A N 1
ATOM 1331 C CA . SER A 1 159 ? 19.243 -7.836 -12.732 1.00 59.31 159 SER A CA 1
ATOM 1332 C C . SER A 1 159 ? 18.672 -6.464 -12.380 1.00 59.31 159 SER A C 1
ATOM 1334 O O . SER A 1 159 ? 18.769 -5.536 -13.176 1.00 59.31 159 SER A O 1
ATOM 1336 N N . ALA A 1 160 ? 18.186 -6.293 -11.148 1.00 56.03 160 ALA A N 1
ATOM 1337 C CA . ALA A 1 160 ? 17.770 -4.991 -10.616 1.00 56.03 160 ALA A CA 1
ATOM 1338 C C . ALA A 1 160 ? 18.904 -3.943 -10.547 1.00 56.03 160 ALA A C 1
ATOM 1340 O O . ALA A 1 160 ? 18.643 -2.788 -10.259 1.00 56.03 160 ALA A O 1
ATOM 1341 N N . ARG A 1 161 ? 20.169 -4.343 -10.748 1.00 56.91 161 ARG A N 1
ATOM 1342 C CA . ARG A 1 161 ? 21.335 -3.436 -10.849 1.00 56.91 161 ARG A CA 1
ATOM 1343 C C . ARG A 1 161 ? 21.807 -3.216 -12.292 1.00 56.91 161 ARG A C 1
ATOM 1345 O O . ARG A 1 161 ? 22.887 -2.671 -12.502 1.00 56.91 161 ARG A O 1
ATOM 1352 N N . ASP A 1 162 ? 21.063 -3.747 -13.255 1.00 70.38 162 ASP A N 1
ATOM 1353 C CA . ASP A 1 162 ? 21.342 -3.687 -14.688 1.00 70.38 162 ASP A CA 1
ATOM 1354 C C . ASP A 1 162 ? 20.093 -3.198 -15.427 1.00 70.38 162 ASP A C 1
ATOM 1356 O O . ASP A 1 162 ? 19.624 -3.825 -16.374 1.00 70.38 162 ASP A O 1
ATOM 1360 N N . ASP A 1 163 ? 19.503 -2.126 -14.905 1.00 74.44 163 ASP A N 1
ATOM 1361 C CA . ASP A 1 163 ? 18.305 -1.481 -15.421 1.00 74.44 163 ASP A CA 1
ATOM 1362 C C . ASP A 1 163 ? 18.657 -0.290 -16.334 1.00 74.44 163 ASP A C 1
ATOM 1364 O O . ASP A 1 163 ? 19.823 0.097 -16.478 1.00 74.44 163 ASP A O 1
ATOM 1368 N N . VAL A 1 164 ? 17.637 0.285 -16.975 1.00 78.94 164 VAL A N 1
ATOM 1369 C CA . VAL A 1 164 ? 17.764 1.397 -17.934 1.00 78.94 164 VAL A CA 1
ATOM 1370 C C . VAL A 1 164 ? 18.543 2.569 -17.345 1.00 78.94 164 VAL A C 1
ATOM 1372 O O . VAL A 1 164 ? 19.460 3.085 -17.985 1.00 78.94 164 VAL A O 1
ATOM 1375 N N . LEU A 1 165 ? 18.230 2.960 -16.107 1.00 75.38 165 LEU A N 1
ATOM 1376 C CA . LEU A 1 165 ? 18.894 4.084 -15.462 1.00 75.38 165 LEU A CA 1
ATOM 1377 C C . LEU A 1 165 ? 20.373 3.789 -15.190 1.00 75.38 165 LEU A C 1
ATOM 1379 O O . LEU A 1 165 ? 21.227 4.625 -15.485 1.00 75.38 165 LEU A O 1
ATOM 1383 N N . SER A 1 166 ? 20.700 2.598 -14.677 1.00 76.00 166 SER A N 1
ATOM 1384 C CA . SER A 1 166 ? 22.096 2.202 -14.445 1.00 76.00 166 SER A CA 1
ATOM 1385 C C . SER A 1 166 ? 22.916 2.202 -15.738 1.00 76.00 166 SER A C 1
ATOM 1387 O O . SER A 1 166 ? 24.106 2.523 -15.725 1.00 76.00 166 SER A O 1
ATOM 1389 N N . ARG A 1 167 ? 22.295 1.861 -16.874 1.00 81.31 167 ARG A N 1
ATOM 1390 C CA . ARG A 1 167 ? 22.939 1.906 -18.194 1.00 81.31 167 ARG A CA 1
ATOM 1391 C C . ARG A 1 167 ? 23.106 3.325 -18.721 1.00 81.31 167 ARG A C 1
ATOM 1393 O O . ARG A 1 167 ? 24.169 3.630 -19.257 1.00 81.31 167 ARG A O 1
ATOM 1400 N N . ALA A 1 168 ? 22.115 4.185 -18.514 1.00 82.25 168 ALA A N 1
ATOM 1401 C CA . ALA A 1 168 ? 22.168 5.584 -18.919 1.00 82.25 168 ALA A CA 1
ATOM 1402 C C . ALA A 1 168 ? 23.177 6.413 -18.103 1.00 82.25 168 ALA A C 1
ATOM 1404 O O . ALA A 1 168 ? 23.843 7.287 -18.657 1.00 82.25 168 ALA A O 1
ATOM 1405 N N . LEU A 1 169 ? 23.326 6.117 -16.806 1.00 79.31 169 LEU A N 1
ATOM 1406 C CA . LEU A 1 169 ? 24.322 6.739 -15.923 1.00 79.31 169 LEU A CA 1
ATOM 1407 C C . LEU A 1 169 ? 25.740 6.187 -16.123 1.00 79.31 169 LEU A C 1
ATOM 1409 O O . LEU A 1 169 ? 26.721 6.854 -15.792 1.00 79.31 169 LEU A O 1
ATOM 1413 N N . GLY A 1 170 ? 25.860 4.967 -16.648 1.00 73.00 170 GLY A N 1
ATOM 1414 C CA . GLY A 1 170 ? 27.136 4.302 -16.878 1.00 73.00 170 GLY A CA 1
ATOM 1415 C C . GLY A 1 170 ? 27.773 3.717 -15.609 1.00 73.00 170 GLY A C 1
ATOM 1416 O O . GLY A 1 170 ? 27.130 3.476 -14.585 1.00 73.00 170 GLY A O 1
ATOM 1417 N N . LYS A 1 171 ? 29.075 3.427 -15.688 1.00 66.31 171 LYS A N 1
ATOM 1418 C CA . LYS A 1 171 ? 29.867 2.822 -14.604 1.00 66.31 171 LYS A CA 1
ATOM 1419 C C . LYS A 1 171 ? 30.981 3.772 -14.165 1.00 66.31 171 LYS A C 1
ATOM 1421 O O . LYS A 1 171 ? 31.528 4.507 -14.982 1.00 66.31 171 LYS A O 1
ATOM 1426 N N . THR A 1 172 ? 31.353 3.733 -12.888 1.00 54.47 172 THR A N 1
ATOM 1427 C CA . THR A 1 172 ? 32.544 4.421 -12.378 1.00 54.47 172 THR A CA 1
ATOM 1428 C C . THR A 1 172 ? 33.810 3.785 -12.963 1.00 54.47 172 THR A C 1
ATOM 1430 O O . THR A 1 172 ? 33.772 2.674 -13.495 1.00 54.47 172 THR A O 1
ATOM 1433 N N . LYS A 1 173 ? 34.966 4.450 -12.810 1.00 51.78 173 LYS A N 1
ATOM 1434 C CA . LYS A 1 173 ? 36.280 3.912 -13.223 1.00 51.78 173 LYS A CA 1
ATOM 1435 C C . LYS A 1 173 ? 36.599 2.538 -12.608 1.00 51.78 173 LYS A C 1
ATOM 1437 O O . LYS A 1 173 ? 37.351 1.771 -13.190 1.00 51.78 173 LYS A O 1
ATOM 1442 N N . GLU A 1 174 ? 35.987 2.210 -11.471 1.00 53.97 174 GLU A N 1
ATOM 1443 C CA . GLU A 1 174 ? 36.108 0.913 -10.789 1.00 53.97 174 GLU A CA 1
ATOM 1444 C C . GLU A 1 174 ? 35.110 -0.146 -11.300 1.00 53.97 174 GLU A C 1
ATOM 1446 O O . GLU A 1 174 ? 34.950 -1.206 -10.697 1.00 53.97 174 GLU A O 1
ATOM 1451 N N . GLY A 1 175 ? 34.375 0.142 -12.378 1.00 53.69 175 GLY A N 1
ATOM 1452 C CA . GLY A 1 175 ? 33.401 -0.769 -12.980 1.00 53.69 175 GLY A CA 1
ATOM 1453 C C . GLY A 1 175 ? 32.089 -0.914 -12.200 1.00 53.69 175 GLY A C 1
ATOM 1454 O O . GLY A 1 175 ? 31.242 -1.727 -12.582 1.00 53.69 175 GLY A O 1
ATOM 1455 N N . ARG A 1 176 ? 31.884 -0.134 -11.131 1.00 47.09 176 ARG A N 1
ATOM 1456 C CA . ARG A 1 176 ? 30.632 -0.128 -10.359 1.00 47.09 176 ARG A CA 1
ATOM 1457 C C . ARG A 1 176 ? 29.578 0.711 -11.091 1.00 47.09 176 ARG A C 1
ATOM 1459 O O . ARG A 1 176 ? 29.916 1.815 -11.507 1.00 47.09 176 ARG A O 1
ATOM 1466 N N . PRO A 1 177 ? 28.324 0.252 -11.240 1.00 52.72 177 PRO A N 1
ATOM 1467 C CA . PRO A 1 177 ? 27.252 1.094 -11.777 1.00 52.72 177 PRO A CA 1
ATOM 1468 C C . PRO A 1 177 ? 27.130 2.401 -10.983 1.00 52.72 177 PRO A C 1
ATOM 1470 O O . PRO A 1 177 ? 27.196 2.365 -9.749 1.00 52.72 177 PRO A O 1
ATOM 1473 N N . LEU A 1 178 ? 26.966 3.540 -11.664 1.00 52.22 178 LEU A N 1
ATOM 1474 C CA . LEU A 1 178 ? 26.552 4.779 -11.004 1.00 52.22 178 LEU A CA 1
ATOM 1475 C C . LEU A 1 178 ? 25.112 4.575 -10.526 1.00 52.22 178 LEU A C 1
ATOM 1477 O O . LEU A 1 178 ? 24.169 4.646 -11.304 1.00 52.22 178 LEU A O 1
ATOM 1481 N N . THR A 1 179 ? 24.940 4.265 -9.246 1.00 46.84 179 THR A N 1
ATOM 1482 C CA . THR A 1 179 ? 23.612 4.152 -8.641 1.00 46.84 179 THR A CA 1
ATOM 1483 C C . THR A 1 179 ? 23.077 5.535 -8.283 1.00 46.84 179 THR A C 1
ATOM 1485 O O . THR A 1 179 ? 23.835 6.508 -8.232 1.00 46.84 179 THR A O 1
ATOM 1488 N N . PHE A 1 180 ? 21.784 5.618 -7.936 1.00 43.19 180 PHE A N 1
ATOM 1489 C CA . PHE A 1 180 ? 21.265 6.720 -7.121 1.00 43.19 180 PHE A CA 1
ATOM 1490 C C . PHE A 1 180 ? 22.278 6.978 -6.001 1.00 43.19 180 PHE A C 1
ATOM 1492 O O . PHE A 1 180 ? 22.637 6.047 -5.268 1.00 43.19 180 PHE A O 1
ATOM 1499 N N . GLY A 1 181 ? 22.845 8.189 -5.979 1.00 40.88 181 GLY A N 1
ATOM 1500 C CA . GLY A 1 181 ? 23.913 8.547 -5.055 1.00 40.88 181 GLY A CA 1
ATOM 1501 C C . GLY A 1 181 ? 23.536 8.138 -3.637 1.00 40.88 181 GLY A C 1
ATOM 1502 O O . GLY A 1 181 ? 22.352 8.095 -3.294 1.00 40.88 181 GLY A O 1
ATOM 1503 N N . GLY A 1 182 ? 24.533 7.824 -2.807 1.00 46.62 182 GLY A N 1
ATOM 150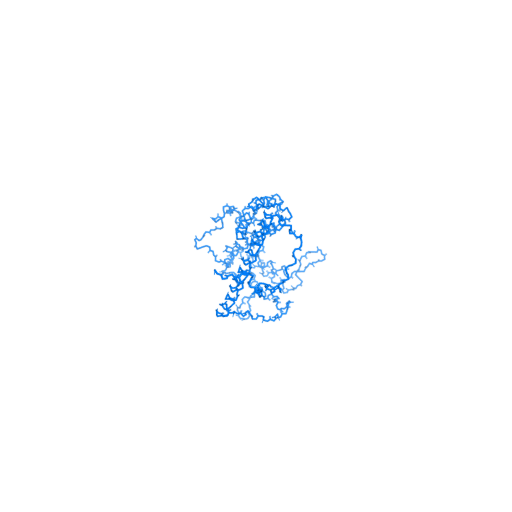4 C CA . GLY A 1 182 ? 24.302 7.778 -1.369 1.00 46.62 182 GLY A CA 1
ATOM 1505 C C . GLY A 1 182 ? 23.611 9.083 -0.996 1.00 46.62 182 GLY A C 1
ATOM 1506 O O . GLY A 1 182 ? 24.225 10.142 -1.106 1.00 46.62 182 GLY A O 1
ATOM 1507 N N . GLY A 1 183 ? 22.309 9.013 -0.694 1.00 43.38 183 GLY A N 1
ATOM 1508 C CA . GLY A 1 183 ? 21.513 10.194 -0.385 1.00 43.38 183 GLY A CA 1
ATOM 1509 C C . GLY A 1 183 ? 22.173 10.974 0.744 1.00 43.38 183 GLY A C 1
ATOM 1510 O O . GLY A 1 183 ? 23.030 10.432 1.448 1.00 43.38 183 GLY A O 1
ATOM 1511 N N . VAL A 1 184 ? 21.776 12.236 0.927 1.00 41.91 184 VAL A N 1
ATOM 1512 C CA . VAL A 1 184 ? 22.229 13.044 2.065 1.00 41.91 184 VAL A CA 1
ATOM 1513 C C . VAL A 1 184 ? 22.031 12.202 3.322 1.00 41.91 184 VAL A C 1
ATOM 1515 O O . VAL A 1 184 ? 20.904 11.911 3.724 1.00 41.91 184 VAL A O 1
ATOM 1518 N N . GLY A 1 185 ? 23.137 11.690 3.866 1.00 44.56 185 GLY A N 1
ATOM 1519 C CA . GLY A 1 185 ? 23.064 10.747 4.967 1.00 44.56 185 GLY A CA 1
ATOM 1520 C C . GLY A 1 185 ? 22.341 11.428 6.116 1.00 44.56 185 GLY A C 1
ATOM 1521 O O . GLY A 1 185 ? 22.472 12.636 6.294 1.00 44.56 185 GLY A O 1
ATOM 1522 N N . ILE A 1 186 ? 21.628 10.674 6.949 1.00 47.94 186 ILE A N 1
ATOM 1523 C CA . ILE A 1 186 ? 21.002 11.242 8.154 1.00 47.94 186 ILE A CA 1
ATOM 1524 C C . ILE A 1 186 ? 22.022 12.046 8.989 1.00 47.94 186 ILE A C 1
ATOM 1526 O O . ILE A 1 186 ? 21.658 13.018 9.630 1.00 47.94 186 ILE A O 1
ATOM 1530 N N . LYS A 1 187 ? 23.316 11.698 8.885 1.00 48.25 187 LYS A N 1
ATOM 1531 C CA . LYS A 1 187 ? 24.461 12.419 9.459 1.00 48.25 187 LYS A CA 1
ATOM 1532 C C . LYS A 1 187 ? 24.789 13.765 8.806 1.00 48.25 187 LYS A C 1
ATOM 1534 O O . LYS A 1 187 ? 25.318 14.632 9.482 1.00 48.25 187 LYS A O 1
ATOM 1539 N N . ALA A 1 188 ? 24.530 13.924 7.513 1.00 52.25 188 ALA A N 1
ATOM 1540 C CA . ALA A 1 188 ? 24.693 15.185 6.797 1.00 52.25 188 ALA A CA 1
ATOM 1541 C C . ALA A 1 188 ? 23.505 16.137 7.034 1.00 52.25 188 ALA A C 1
ATOM 1543 O O . ALA A 1 188 ? 23.699 17.344 6.988 1.00 52.25 188 ALA A O 1
ATOM 1544 N N . VAL A 1 189 ? 22.309 15.612 7.344 1.00 46.97 189 VAL A N 1
ATOM 1545 C CA . VAL A 1 189 ? 21.135 16.430 7.724 1.00 46.97 189 VAL A CA 1
ATOM 1546 C C . VAL A 1 189 ? 21.111 16.757 9.223 1.00 46.97 189 VAL A C 1
ATOM 1548 O O . VAL A 1 189 ? 20.792 17.877 9.600 1.00 46.97 189 VAL A O 1
ATOM 1551 N N . TRP A 1 190 ? 21.455 15.799 10.088 1.00 50.09 190 TRP A N 1
ATOM 1552 C CA . TRP A 1 190 ? 21.254 15.898 11.543 1.00 50.09 190 TRP A CA 1
ATOM 1553 C C . TRP A 1 190 ? 22.544 15.774 12.367 1.00 50.09 190 TRP A C 1
ATOM 1555 O O . TRP A 1 190 ? 22.489 15.688 13.592 1.00 50.09 190 TRP A O 1
ATOM 1565 N N . GLY A 1 191 ? 23.711 15.741 11.719 1.00 51.91 191 GLY A N 1
ATOM 1566 C CA . GLY A 1 191 ? 24.990 15.479 12.378 1.00 51.91 191 GLY A CA 1
ATOM 1567 C C . GLY A 1 191 ? 25.175 14.012 12.786 1.00 51.91 191 GLY A C 1
ATOM 1568 O O . GLY A 1 191 ? 24.249 13.196 12.828 1.00 51.91 191 GLY A O 1
ATOM 1569 N N . THR A 1 192 ? 26.414 13.630 13.091 1.00 52.50 192 THR A N 1
ATOM 1570 C CA . THR A 1 192 ? 26.699 12.385 13.814 1.00 52.50 192 THR A CA 1
ATOM 1571 C C . THR A 1 192 ? 26.181 12.506 15.240 1.00 52.50 192 THR A C 1
ATOM 1573 O O . THR A 1 192 ? 26.876 13.029 16.103 1.00 52.50 192 THR A O 1
ATOM 1576 N N . GLY A 1 193 ? 24.969 12.007 15.488 1.00 53.50 193 GLY A N 1
ATOM 1577 C CA . GLY A 1 193 ? 24.481 11.815 16.849 1.00 53.50 193 GLY A CA 1
ATOM 1578 C C . GLY A 1 193 ? 25.456 10.958 17.658 1.00 53.50 193 GLY A C 1
ATOM 1579 O O . GLY A 1 193 ? 26.054 10.009 17.136 1.00 53.50 193 GLY A O 1
ATOM 1580 N N . GLU A 1 194 ? 25.622 11.313 18.928 1.00 54.75 194 GLU A N 1
ATOM 1581 C CA . GLU A 1 194 ? 26.464 10.591 19.871 1.00 54.75 194 GLU A CA 1
ATOM 1582 C C . GLU A 1 194 ? 26.056 9.115 19.896 1.00 54.75 194 GLU A C 1
ATOM 1584 O O . GLU A 1 194 ? 24.876 8.771 20.036 1.00 54.75 194 GLU A O 1
ATOM 1589 N N . ARG A 1 195 ? 27.032 8.225 19.678 1.00 45.44 195 ARG A N 1
ATOM 1590 C CA . ARG A 1 195 ? 26.807 6.780 19.711 1.00 45.44 195 ARG A CA 1
ATOM 1591 C C . ARG A 1 195 ? 26.391 6.405 21.129 1.00 45.44 195 ARG A C 1
ATOM 1593 O O . ARG A 1 195 ? 27.238 6.085 21.955 1.00 45.44 195 ARG A O 1
ATOM 1600 N N . ARG A 1 196 ? 25.086 6.367 21.398 1.00 44.28 196 ARG A N 1
ATOM 1601 C CA . ARG A 1 196 ? 24.569 5.574 22.508 1.00 44.28 196 ARG A CA 1
ATOM 1602 C C . ARG A 1 196 ? 24.870 4.125 22.169 1.00 44.28 196 ARG A C 1
ATOM 1604 O O . ARG A 1 196 ? 24.193 3.512 21.343 1.00 44.28 196 ARG A O 1
ATOM 1611 N N . SER A 1 197 ? 25.948 3.607 22.748 1.00 47.53 197 SER A N 1
ATOM 1612 C CA . SER A 1 197 ? 26.165 2.175 22.815 1.00 47.53 197 SER A CA 1
ATOM 1613 C C . SER A 1 197 ? 24.916 1.591 23.461 1.00 47.53 197 SER A C 1
ATOM 1615 O O . SER A 1 197 ? 24.562 1.911 24.595 1.00 47.53 197 SER A O 1
ATOM 1617 N N . PHE A 1 198 ? 24.187 0.779 22.705 1.00 37.72 198 PHE A N 1
ATOM 1618 C CA . PHE A 1 198 ? 23.192 -0.086 23.303 1.00 37.72 198 PHE A CA 1
ATOM 1619 C C . PHE A 1 198 ? 23.984 -1.065 24.175 1.00 37.72 198 PHE A C 1
ATOM 1621 O O . PHE A 1 198 ? 24.556 -2.025 23.655 1.00 37.72 198 PHE A O 1
ATOM 1628 N N . ARG A 1 199 ? 24.127 -0.767 25.477 1.00 46.91 199 ARG A N 1
ATOM 1629 C CA . ARG A 1 199 ? 24.644 -1.746 26.434 1.00 46.91 199 ARG A CA 1
ATOM 1630 C C . ARG A 1 199 ? 23.683 -2.924 26.377 1.00 46.91 199 ARG A C 1
ATOM 1632 O O . ARG A 1 199 ? 22.519 -2.787 26.739 1.00 46.91 199 ARG A O 1
ATOM 1639 N N . ARG A 1 200 ? 24.157 -4.067 25.886 1.00 48.66 200 ARG A N 1
ATOM 1640 C CA . ARG A 1 200 ? 23.515 -5.331 26.230 1.00 48.66 200 ARG A CA 1
ATOM 1641 C C . ARG A 1 200 ? 23.852 -5.569 27.694 1.00 48.66 200 ARG A C 1
ATOM 1643 O O . ARG A 1 200 ? 25.032 -5.664 28.018 1.00 48.66 200 ARG A O 1
ATOM 1650 N N . TYR A 1 201 ? 22.838 -5.589 28.546 1.00 55.16 201 TYR A N 1
ATOM 1651 C CA . TYR A 1 201 ? 22.986 -6.086 29.907 1.00 55.16 201 TYR A CA 1
ATOM 1652 C C . TYR A 1 201 ? 23.317 -7.578 29.812 1.00 55.16 201 TYR A C 1
ATOM 1654 O O . TYR A 1 201 ? 22.706 -8.286 29.007 1.00 55.16 201 TYR A O 1
ATOM 1662 N N . GLY A 1 202 ? 24.349 -8.020 30.530 1.00 63.19 202 GLY A N 1
ATOM 1663 C CA . GLY A 1 202 ? 24.695 -9.440 30.599 1.00 63.19 202 GLY A CA 1
ATOM 1664 C C . GLY A 1 202 ? 23.635 -10.212 31.384 1.00 63.19 202 GLY A C 1
ATOM 1665 O O . GLY A 1 202 ? 22.936 -9.624 32.208 1.00 63.19 202 GLY A O 1
ATOM 1666 N N . ASP A 1 203 ? 23.532 -11.522 31.156 1.00 53.31 203 ASP A N 1
ATOM 1667 C CA . ASP A 1 203 ? 22.492 -12.374 31.756 1.00 53.31 203 ASP A CA 1
ATOM 1668 C C . ASP A 1 203 ? 22.440 -12.265 33.296 1.00 53.31 203 ASP A C 1
ATOM 1670 O O . ASP A 1 203 ? 21.359 -12.236 33.875 1.00 53.31 203 ASP A O 1
ATOM 1674 N N . ALA A 1 204 ? 23.591 -12.069 33.951 1.00 62.50 204 ALA A N 1
ATOM 1675 C CA . ALA A 1 204 ? 23.678 -11.868 35.400 1.00 62.50 204 ALA A CA 1
ATOM 1676 C C . ALA A 1 204 ? 23.066 -10.535 35.891 1.00 62.50 204 ALA A C 1
ATOM 1678 O O . ALA A 1 204 ? 22.456 -10.492 36.957 1.00 62.50 204 ALA A O 1
ATOM 1679 N N . GLU A 1 205 ? 23.187 -9.444 35.123 1.00 66.75 205 GLU A N 1
ATOM 1680 C CA . GLU A 1 205 ? 22.569 -8.151 35.479 1.00 66.75 205 GLU A CA 1
ATOM 1681 C C . GLU A 1 205 ? 21.052 -8.165 35.236 1.00 66.75 205 GLU A C 1
ATOM 1683 O O . GLU A 1 205 ? 20.296 -7.504 35.952 1.00 66.75 205 GLU A O 1
ATOM 1688 N N . MET A 1 206 ? 20.601 -8.925 34.231 1.00 59.09 206 MET A N 1
ATOM 1689 C CA . MET A 1 206 ? 19.181 -9.190 33.979 1.00 59.09 206 MET A CA 1
ATOM 1690 C C . MET A 1 206 ? 18.557 -9.963 35.142 1.00 59.09 206 MET A C 1
ATOM 1692 O O . MET A 1 206 ? 17.520 -9.550 35.656 1.00 59.09 206 MET A O 1
ATOM 1696 N N . GLU A 1 207 ? 19.221 -11.020 35.611 1.00 71.56 207 GLU A N 1
ATOM 1697 C CA . GLU A 1 207 ? 18.754 -11.838 36.734 1.00 71.56 207 GLU A CA 1
ATOM 1698 C C . GLU A 1 207 ? 18.674 -11.033 38.041 1.00 71.56 207 GLU A C 1
ATOM 1700 O O . GLU A 1 207 ? 17.689 -11.125 38.776 1.00 71.56 207 GLU A O 1
ATOM 1705 N N . GLU A 1 208 ? 19.647 -10.157 38.311 1.00 79.31 208 GLU A N 1
ATOM 1706 C CA . GLU A 1 208 ? 19.601 -9.277 39.483 1.00 79.31 208 GLU A CA 1
ATOM 1707 C C . GLU A 1 208 ? 18.459 -8.248 39.386 1.00 79.31 208 GLU A C 1
ATOM 1709 O O . GLU A 1 208 ? 17.784 -7.942 40.378 1.00 79.31 208 GLU A O 1
ATOM 1714 N N . MET A 1 209 ? 18.187 -7.733 38.184 1.00 73.75 209 MET A N 1
ATOM 1715 C CA . MET A 1 209 ? 17.058 -6.834 37.950 1.00 73.75 209 MET A CA 1
ATOM 1716 C C . MET A 1 209 ? 15.714 -7.555 38.124 1.00 73.75 209 MET A C 1
ATOM 1718 O O . MET A 1 209 ? 14.823 -7.019 38.788 1.00 73.75 209 MET A O 1
ATOM 1722 N N . GLU A 1 210 ? 15.579 -8.776 37.609 1.00 70.31 210 GLU A N 1
ATOM 1723 C CA . GLU A 1 210 ? 14.400 -9.628 37.791 1.00 70.31 210 GLU A CA 1
ATOM 1724 C C . GLU A 1 210 ? 14.192 -9.996 39.270 1.00 70.31 210 GLU A C 1
ATOM 1726 O O . GLU A 1 210 ? 13.071 -9.908 39.785 1.00 70.31 210 GLU A O 1
ATOM 1731 N N . ALA A 1 211 ? 15.265 -10.295 40.007 1.00 80.62 211 ALA A N 1
ATOM 1732 C CA . ALA A 1 211 ? 15.218 -10.538 41.447 1.00 80.62 211 ALA A CA 1
ATOM 1733 C C . ALA A 1 211 ? 14.745 -9.296 42.225 1.00 80.62 211 ALA A C 1
ATOM 1735 O O . ALA A 1 211 ? 13.912 -9.392 43.130 1.00 80.62 211 ALA A O 1
ATOM 1736 N N . ARG A 1 212 ? 15.212 -8.096 41.853 1.00 80.38 212 ARG A N 1
ATOM 1737 C CA . ARG A 1 212 ? 14.753 -6.840 42.472 1.00 80.38 212 ARG A CA 1
ATOM 1738 C C . ARG A 1 212 ? 13.291 -6.533 42.158 1.00 80.38 212 ARG A C 1
ATOM 1740 O O . ARG A 1 212 ? 12.574 -6.088 43.055 1.00 80.38 212 ARG A O 1
ATOM 1747 N N . VAL A 1 213 ? 12.841 -6.766 40.924 1.00 81.31 213 VAL A N 1
ATOM 1748 C CA . VAL A 1 213 ? 11.437 -6.565 40.528 1.00 81.31 213 VAL A CA 1
ATOM 1749 C C . VAL A 1 213 ? 10.524 -7.550 41.258 1.00 81.31 213 VAL A C 1
ATOM 1751 O O . VAL A 1 213 ? 9.545 -7.131 41.869 1.00 81.31 213 VAL A O 1
ATOM 1754 N N . THR A 1 214 ? 10.867 -8.838 41.287 1.00 73.75 214 THR A N 1
ATOM 1755 C CA . THR A 1 214 ? 10.066 -9.860 41.984 1.00 73.75 214 THR A CA 1
ATOM 1756 C C . THR A 1 214 ? 10.023 -9.649 43.494 1.00 73.75 214 THR A C 1
ATOM 1758 O O . THR A 1 214 ? 8.983 -9.894 44.102 1.00 73.75 214 THR A O 1
ATOM 1761 N N . LYS A 1 215 ? 11.104 -9.150 44.107 1.00 80.62 215 LYS A N 1
ATOM 1762 C CA . LYS A 1 215 ? 11.099 -8.774 45.525 1.00 80.62 215 LYS A CA 1
ATOM 1763 C C . LYS A 1 215 ? 10.135 -7.616 45.800 1.00 80.62 215 LYS A C 1
ATOM 1765 O O . LYS A 1 215 ? 9.315 -7.740 46.698 1.00 80.62 215 LYS A O 1
ATOM 1770 N N . ARG A 1 216 ? 10.167 -6.546 44.993 1.00 75.12 216 ARG A N 1
ATOM 1771 C CA . ARG A 1 216 ? 9.231 -5.413 45.146 1.00 75.12 216 ARG A CA 1
ATOM 1772 C C . ARG A 1 216 ? 7.781 -5.836 44.981 1.00 75.12 216 ARG A C 1
ATOM 1774 O O . ARG A 1 216 ? 6.964 -5.477 45.812 1.00 75.12 216 ARG A O 1
ATOM 1781 N N . VAL A 1 217 ? 7.482 -6.646 43.965 1.00 80.62 217 VAL A N 1
ATOM 1782 C CA . VAL A 1 217 ? 6.121 -7.152 43.748 1.00 80.62 217 VAL A CA 1
ATOM 1783 C C . VAL A 1 217 ? 5.656 -7.995 44.940 1.00 80.62 217 VAL A C 1
ATOM 1785 O O . VAL A 1 217 ? 4.526 -7.835 45.389 1.00 80.62 217 VAL A O 1
ATOM 1788 N N . LYS A 1 218 ? 6.519 -8.857 45.501 1.00 76.75 218 LYS A N 1
ATOM 1789 C CA . LYS A 1 218 ? 6.188 -9.634 46.708 1.00 76.75 218 LYS A CA 1
ATOM 1790 C C . LYS A 1 218 ? 5.932 -8.729 47.913 1.00 76.75 218 LYS A C 1
ATOM 1792 O O . LYS A 1 218 ? 4.911 -8.897 48.575 1.00 76.75 218 LYS A O 1
ATOM 1797 N N . ASP A 1 219 ? 6.804 -7.757 48.160 1.00 76.38 219 ASP A N 1
ATOM 1798 C CA . ASP A 1 219 ? 6.668 -6.825 49.283 1.00 76.38 219 ASP A CA 1
ATOM 1799 C C . ASP A 1 219 ? 5.391 -5.967 49.149 1.00 76.38 219 ASP A C 1
ATOM 1801 O O . ASP A 1 219 ? 4.645 -5.825 50.118 1.00 76.38 219 ASP A O 1
ATOM 1805 N N . GLU A 1 220 ? 5.070 -5.493 47.938 1.00 74.38 220 GLU A N 1
ATOM 1806 C CA . GLU A 1 220 ? 3.825 -4.774 47.625 1.00 74.38 220 GLU A CA 1
ATOM 1807 C C . GLU A 1 220 ? 2.586 -5.650 47.869 1.00 74.38 220 GLU A C 1
ATOM 1809 O O . GLU A 1 220 ? 1.645 -5.213 48.533 1.00 74.38 220 GLU A O 1
ATOM 1814 N N . THR A 1 221 ? 2.592 -6.914 47.421 1.00 72.31 221 THR A N 1
ATOM 1815 C CA . THR A 1 221 ? 1.465 -7.835 47.670 1.00 72.31 221 THR A CA 1
ATOM 1816 C C . THR A 1 221 ? 1.273 -8.157 49.152 1.00 72.31 221 THR A C 1
ATOM 1818 O O . THR A 1 221 ? 0.136 -8.223 49.619 1.00 72.31 221 THR A O 1
ATOM 1821 N N . ILE A 1 222 ? 2.360 -8.318 49.915 1.00 77.56 222 ILE A N 1
ATOM 1822 C CA . ILE A 1 222 ? 2.300 -8.569 51.363 1.00 77.56 222 ILE A CA 1
ATOM 1823 C C . ILE A 1 222 ? 1.746 -7.339 52.087 1.00 77.56 222 ILE A C 1
ATOM 1825 O O . ILE A 1 222 ? 0.889 -7.472 52.961 1.00 77.56 222 ILE A O 1
ATOM 1829 N N . GLN A 1 223 ? 2.188 -6.139 51.708 1.00 77.31 223 GLN A N 1
ATOM 1830 C CA . GLN A 1 223 ? 1.691 -4.896 52.289 1.00 77.31 223 GLN A CA 1
ATOM 1831 C C . GLN A 1 223 ? 0.194 -4.702 52.010 1.00 77.31 223 GLN A C 1
ATOM 1833 O O . GLN A 1 223 ? -0.561 -4.382 52.928 1.00 77.31 223 GLN A O 1
ATOM 1838 N N . GLU A 1 224 ? -0.253 -4.959 50.778 1.00 78.62 224 GLU A N 1
ATOM 1839 C CA . GLU A 1 224 ? -1.667 -4.863 50.409 1.00 78.62 224 GLU A CA 1
ATOM 1840 C C . GLU A 1 224 ? -2.531 -5.889 51.164 1.00 78.62 224 GLU A C 1
ATOM 1842 O O . GLU A 1 224 ? -3.619 -5.557 51.642 1.00 78.62 224 GLU A O 1
ATOM 1847 N N . MET A 1 225 ? -2.043 -7.126 51.322 1.00 71.06 225 MET A N 1
ATOM 1848 C CA . MET A 1 225 ? -2.719 -8.155 52.120 1.00 71.06 225 MET A CA 1
ATOM 1849 C C . MET A 1 225 ? -2.834 -7.757 53.594 1.00 71.06 225 MET A C 1
ATOM 1851 O O . MET A 1 225 ? -3.912 -7.902 54.174 1.00 71.06 225 MET A O 1
ATOM 1855 N N . ASN A 1 226 ? -1.766 -7.216 54.184 1.00 69.88 226 ASN A N 1
ATOM 1856 C CA . ASN A 1 226 ? -1.778 -6.752 55.571 1.00 69.88 226 ASN A CA 1
ATOM 1857 C C . ASN A 1 226 ? -2.766 -5.590 55.762 1.00 69.88 226 ASN A C 1
ATOM 1859 O O . ASN A 1 226 ? -3.605 -5.653 56.655 1.00 69.88 226 ASN A O 1
ATOM 1863 N N . SER A 1 227 ? -2.779 -4.597 54.863 1.00 77.69 227 SER A N 1
ATOM 1864 C CA . SER A 1 227 ? -3.744 -3.486 54.928 1.00 77.69 227 SER A CA 1
ATOM 1865 C C . SER A 1 227 ? -5.205 -3.943 54.796 1.00 77.69 227 SER A C 1
ATOM 1867 O O . SER A 1 227 ? -6.082 -3.421 55.484 1.00 77.69 227 SER A O 1
ATOM 1869 N N . LYS A 1 228 ? -5.491 -4.941 53.945 1.00 77.44 228 LYS A N 1
ATOM 1870 C CA . LYS A 1 228 ? -6.841 -5.527 53.827 1.00 77.44 228 LYS A CA 1
ATOM 1871 C C . LYS A 1 228 ? -7.258 -6.285 55.086 1.00 77.44 228 LYS A C 1
ATOM 1873 O O . LYS A 1 228 ? -8.426 -6.236 55.469 1.00 77.44 228 LYS A O 1
ATOM 1878 N N . MET A 1 229 ? -6.324 -6.990 55.719 1.00 67.88 229 MET A N 1
ATOM 1879 C CA . MET A 1 229 ? -6.575 -7.720 56.958 1.00 67.88 229 MET A CA 1
ATOM 1880 C C . MET A 1 229 ? -6.842 -6.764 58.124 1.00 67.88 229 MET A C 1
ATOM 1882 O O . MET A 1 229 ? -7.830 -6.960 58.827 1.00 67.88 229 MET A O 1
ATOM 1886 N N . ASP A 1 230 ? -6.063 -5.689 58.256 1.00 75.50 230 ASP A N 1
ATOM 1887 C CA . ASP A 1 230 ? -6.286 -4.652 59.271 1.00 75.50 230 ASP A CA 1
ATOM 1888 C C . ASP A 1 230 ? -7.654 -3.977 59.097 1.00 75.50 230 ASP A C 1
ATOM 1890 O O . ASP A 1 230 ? -8.405 -3.836 60.062 1.00 75.50 230 ASP A O 1
ATOM 1894 N N . ALA A 1 231 ? -8.039 -3.643 57.859 1.00 75.06 231 ALA A N 1
ATOM 1895 C CA . ALA A 1 231 ? -9.357 -3.076 57.563 1.00 75.06 231 ALA A CA 1
ATOM 1896 C C . ALA A 1 231 ? -10.501 -4.039 57.927 1.00 75.06 231 ALA A C 1
ATOM 1898 O O . ALA A 1 231 ? -11.485 -3.639 58.545 1.00 75.06 231 ALA A O 1
ATOM 1899 N N . MET A 1 232 ? -10.362 -5.325 57.595 1.00 71.56 232 MET A N 1
ATOM 1900 C CA . MET A 1 232 ? -11.370 -6.341 57.904 1.00 71.56 232 MET A CA 1
ATOM 1901 C C . MET A 1 232 ? -11.491 -6.611 59.412 1.00 71.56 232 MET A C 1
ATOM 1903 O O . MET A 1 232 ? -12.593 -6.860 59.902 1.00 71.56 232 MET A O 1
ATOM 1907 N N . VAL A 1 233 ? -10.383 -6.565 60.155 1.00 76.25 233 VAL A N 1
ATOM 1908 C CA . VAL A 1 233 ? -10.384 -6.690 61.621 1.00 76.25 233 VAL A CA 1
ATOM 1909 C C . VAL A 1 233 ? -11.033 -5.465 62.264 1.00 76.25 233 VAL A C 1
ATOM 1911 O O . VAL A 1 233 ? -11.867 -5.624 63.154 1.00 76.25 233 VAL A O 1
ATOM 1914 N N . MET A 1 234 ? -10.724 -4.262 61.774 1.00 67.31 234 MET A N 1
ATOM 1915 C CA . MET A 1 234 ? -11.337 -3.016 62.243 1.00 67.31 234 MET A CA 1
ATOM 1916 C C . MET A 1 234 ? -12.849 -2.989 62.001 1.00 67.31 234 MET A C 1
ATOM 1918 O O . MET A 1 234 ? -13.601 -2.669 62.917 1.00 67.31 234 MET A O 1
ATOM 1922 N N . GLU A 1 235 ? -13.314 -3.390 60.817 1.00 73.06 235 GLU A N 1
ATOM 1923 C CA . GLU A 1 235 ? -14.747 -3.489 60.506 1.00 73.06 235 GLU A CA 1
ATOM 1924 C C . GLU A 1 235 ? -15.465 -4.468 61.446 1.00 73.06 235 GLU A C 1
ATOM 1926 O O . GLU A 1 235 ? -16.464 -4.107 62.068 1.00 73.06 235 GLU A O 1
ATOM 1931 N N . LYS A 1 236 ? -14.916 -5.678 61.636 1.00 72.94 236 LYS A N 1
ATOM 1932 C CA . LYS A 1 236 ? -15.495 -6.677 62.553 1.00 72.94 236 LYS A CA 1
ATOM 1933 C C . LYS A 1 236 ? -15.517 -6.205 64.010 1.00 72.94 236 LYS A C 1
ATOM 1935 O O . LYS A 1 236 ? -16.448 -6.516 64.752 1.00 72.94 236 LYS A O 1
ATOM 1940 N N . PHE A 1 237 ? -14.500 -5.457 64.428 1.00 74.75 237 PHE A N 1
ATOM 1941 C CA . PHE A 1 237 ? -14.437 -4.875 65.764 1.00 74.75 237 PHE A CA 1
ATOM 1942 C C . PHE A 1 237 ? -15.495 -3.780 65.952 1.00 74.75 237 PHE A C 1
ATOM 1944 O O . PHE A 1 237 ? -16.193 -3.761 66.965 1.00 74.75 237 PHE A O 1
ATOM 1951 N N . ILE A 1 238 ? -15.676 -2.910 64.953 1.00 68.75 238 ILE A N 1
ATOM 1952 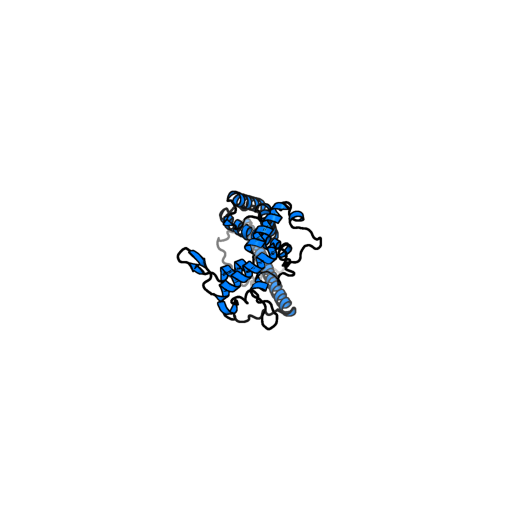C CA . ILE A 1 238 ? -16.708 -1.866 64.964 1.00 68.75 238 ILE A CA 1
ATOM 1953 C C . ILE A 1 238 ? -18.110 -2.484 64.997 1.00 68.75 238 ILE A C 1
ATOM 1955 O O . ILE A 1 238 ? -18.971 -1.992 65.729 1.00 68.75 238 ILE A O 1
ATOM 1959 N N . THR A 1 239 ? -18.362 -3.557 64.240 1.00 71.06 239 THR A N 1
ATOM 1960 C CA . THR A 1 239 ? -19.660 -4.250 64.268 1.00 71.06 239 THR A CA 1
ATOM 1961 C C . THR A 1 239 ? -19.933 -4.884 65.630 1.00 71.06 239 THR A C 1
ATOM 1963 O O . THR A 1 239 ? -21.010 -4.684 66.182 1.00 71.06 239 THR A O 1
ATOM 1966 N N . PHE A 1 240 ? -18.940 -5.551 66.221 1.00 74.94 240 PHE A N 1
ATOM 1967 C CA . PHE A 1 240 ? -19.068 -6.183 67.536 1.00 74.94 240 PHE A CA 1
ATOM 1968 C C . PHE A 1 240 ? -19.294 -5.162 68.665 1.00 74.94 240 PHE A C 1
ATOM 1970 O O . PHE A 1 240 ? -20.145 -5.344 69.533 1.00 74.94 240 PHE A O 1
ATOM 1977 N N . ALA A 1 241 ? -18.583 -4.032 68.638 1.00 70.31 241 ALA A N 1
ATOM 1978 C CA . ALA A 1 241 ? -18.758 -2.965 69.623 1.00 70.31 241 ALA A CA 1
ATOM 1979 C C . ALA A 1 241 ? -20.149 -2.304 69.550 1.00 70.31 241 ALA A C 1
ATOM 1981 O O . ALA A 1 241 ? -20.715 -1.940 70.584 1.00 70.31 241 ALA A O 1
ATOM 1982 N N . LYS A 1 242 ? -20.729 -2.189 68.344 1.00 70.56 242 LYS A N 1
ATOM 1983 C CA . LYS A 1 242 ? -22.109 -1.713 68.153 1.00 70.56 242 LYS A CA 1
ATOM 1984 C C . LYS A 1 242 ? -23.142 -2.685 68.725 1.00 70.56 242 LYS A C 1
ATOM 1986 O O . LYS A 1 242 ? -24.114 -2.231 69.322 1.00 70.56 242 LYS A O 1
ATOM 1991 N N . GLU A 1 243 ? -22.930 -3.993 68.581 1.00 73.94 243 GLU A N 1
ATOM 1992 C CA . GLU A 1 243 ? -23.808 -5.030 69.151 1.00 73.94 243 GLU A CA 1
ATOM 1993 C C . GLU A 1 243 ? -23.835 -4.996 70.687 1.00 73.94 243 GLU A C 1
ATOM 1995 O O . GLU A 1 243 ? -24.872 -5.255 71.293 1.00 73.94 243 GLU A O 1
ATOM 2000 N N . LEU A 1 244 ? -22.729 -4.592 71.318 1.00 74.88 244 LEU A N 1
ATOM 2001 C CA . LEU A 1 244 ? -22.627 -4.397 72.769 1.00 74.88 244 LEU A CA 1
ATOM 2002 C C . LEU A 1 244 ? -23.154 -3.032 73.257 1.00 74.88 244 LEU A C 1
ATOM 2004 O O . LEU A 1 244 ? -23.049 -2.722 74.443 1.00 74.88 244 LEU A O 1
ATOM 2008 N N . GLY A 1 245 ? -23.721 -2.206 72.370 1.00 65.06 245 GLY A N 1
ATOM 2009 C CA . GLY A 1 245 ? -24.323 -0.915 72.724 1.00 65.06 245 GLY A CA 1
ATOM 2010 C C . GLY A 1 245 ? -23.322 0.212 73.005 1.00 65.06 245 GLY A C 1
ATOM 2011 O O . GLY A 1 245 ? -23.702 1.241 73.565 1.00 65.06 245 GLY A O 1
ATOM 2012 N N . VAL A 1 246 ? -22.051 0.054 72.619 1.00 66.12 246 VAL A N 1
ATOM 2013 C CA . VAL A 1 246 ? -21.004 1.064 72.835 1.00 66.12 246 VAL A CA 1
ATOM 2014 C C . VAL A 1 246 ? -21.033 2.097 71.701 1.00 66.12 246 VAL A C 1
ATOM 2016 O O . VAL A 1 246 ? -20.844 1.761 70.531 1.00 66.12 246 VAL A O 1
ATOM 2019 N N . GLN A 1 247 ? -21.251 3.378 72.025 1.00 55.66 247 GLN A N 1
ATOM 2020 C CA . GLN A 1 247 ? -21.170 4.464 71.039 1.00 55.66 247 GLN A CA 1
ATOM 2021 C C . GLN A 1 247 ? -19.709 4.775 70.694 1.00 55.66 247 GLN A C 1
ATOM 2023 O O . GLN A 1 247 ? -18.961 5.313 71.507 1.00 55.66 247 GLN A O 1
ATOM 2028 N N . ILE A 1 248 ? -19.313 4.456 69.463 1.00 56.47 248 ILE A N 1
ATOM 2029 C CA . ILE A 1 248 ? -17.998 4.797 68.917 1.00 56.47 248 ILE A CA 1
ATOM 2030 C C . ILE A 1 248 ? -18.045 6.211 68.297 1.00 56.47 248 ILE A C 1
ATOM 2032 O O . ILE A 1 248 ? -18.904 6.455 67.447 1.00 56.47 248 ILE A O 1
ATOM 2036 N N . PRO A 1 249 ? -17.127 7.133 68.654 1.00 55.34 249 PRO A N 1
ATOM 2037 C CA . PRO A 1 249 ? -17.016 8.448 68.018 1.00 55.34 249 PRO A CA 1
ATOM 2038 C C . PRO A 1 249 ? -16.695 8.350 66.518 1.00 55.34 249 PRO A C 1
ATOM 2040 O O . PRO A 1 249 ? -15.868 7.539 66.109 1.00 55.34 249 PRO A O 1
ATOM 2043 N N . SER A 1 250 ? -17.274 9.237 65.701 1.00 52.62 250 SER A N 1
ATOM 2044 C CA . SER A 1 250 ? -17.145 9.249 64.229 1.00 52.62 250 SER A CA 1
ATOM 2045 C C . SER A 1 250 ? -15.717 9.458 63.692 1.00 52.62 250 SER A C 1
ATOM 2047 O O . SER A 1 250 ? -15.483 9.314 62.496 1.00 52.62 250 SER A O 1
ATOM 2049 N N . GLN A 1 251 ? -14.760 9.796 64.558 1.00 45.31 251 GLN A N 1
ATOM 2050 C CA . GLN A 1 251 ? -13.339 9.933 64.244 1.00 45.31 251 GLN A CA 1
ATOM 2051 C C . GLN A 1 251 ? -12.511 9.294 65.365 1.00 45.31 251 GLN A C 1
ATOM 2053 O O . GLN A 1 251 ? -12.233 9.923 66.384 1.00 45.31 251 GLN A O 1
ATOM 2058 N N . MET A 1 252 ? -12.093 8.041 65.175 1.00 50.22 252 MET A N 1
ATOM 2059 C CA . MET A 1 252 ? -11.012 7.464 65.974 1.00 50.22 252 MET A CA 1
ATOM 2060 C C . MET A 1 252 ? -9.671 7.950 65.410 1.00 50.22 252 MET A C 1
ATOM 2062 O O . MET A 1 252 ? -9.304 7.603 64.288 1.00 50.22 252 MET A O 1
ATOM 2066 N N . ARG A 1 253 ? -8.920 8.747 66.179 1.00 44.22 253 ARG A N 1
ATOM 2067 C CA . ARG A 1 253 ? -7.480 8.924 65.946 1.00 44.22 253 ARG A CA 1
ATOM 2068 C C . ARG A 1 253 ? -6.759 7.733 66.569 1.00 44.22 253 ARG A C 1
ATOM 2070 O O . ARG A 1 253 ? -6.760 7.592 67.787 1.00 44.22 253 ARG A O 1
ATOM 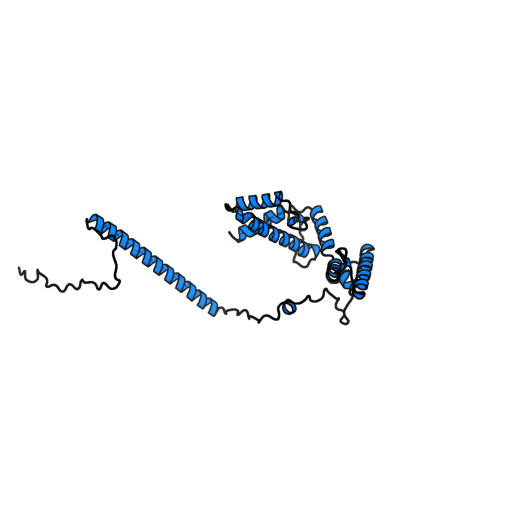2077 N N . ILE A 1 254 ? -6.171 6.881 65.736 1.00 47.25 254 ILE A N 1
ATOM 2078 C CA . ILE A 1 254 ? -5.259 5.831 66.191 1.00 47.25 254 ILE A CA 1
ATOM 2079 C C . ILE A 1 254 ? -3.857 6.436 66.161 1.00 47.25 254 ILE A C 1
ATOM 2081 O O . ILE A 1 254 ? -3.224 6.496 65.108 1.00 47.25 254 ILE A O 1
ATOM 2085 N N . ASP A 1 255 ? -3.386 6.931 67.302 1.00 41.66 255 ASP A N 1
ATOM 2086 C CA . ASP A 1 255 ? -1.977 7.286 67.443 1.00 41.66 255 ASP A CA 1
ATOM 2087 C C . ASP A 1 255 ? -1.165 5.985 67.476 1.00 41.66 255 ASP A C 1
ATOM 2089 O O . ASP A 1 255 ? -1.365 5.129 68.336 1.00 41.66 255 ASP A O 1
ATOM 2093 N N . ALA A 1 256 ? -0.222 5.820 66.548 1.00 44.00 256 ALA A N 1
ATOM 2094 C CA . ALA A 1 256 ? 0.614 4.618 66.421 1.00 44.00 256 ALA A CA 1
ATOM 2095 C C . ALA A 1 256 ? 1.563 4.368 67.619 1.00 44.00 256 ALA A C 1
ATOM 2097 O O . ALA A 1 256 ? 2.384 3.457 67.574 1.00 44.00 256 ALA A O 1
ATOM 2098 N N . ASN A 1 257 ? 1.465 5.169 68.685 1.00 44.94 257 ASN A N 1
ATOM 2099 C CA . ASN A 1 257 ? 2.293 5.078 69.884 1.00 44.94 257 ASN A CA 1
ATOM 2100 C C . ASN A 1 257 ? 1.479 4.803 71.161 1.00 44.94 257 ASN A C 1
ATOM 2102 O O . ASN A 1 257 ? 1.874 5.214 72.254 1.00 44.94 257 ASN A O 1
ATOM 2106 N N . VAL A 1 258 ? 0.339 4.109 71.051 1.00 43.41 258 VAL A N 1
ATOM 2107 C CA . VAL A 1 258 ? -0.328 3.552 72.235 1.00 43.41 258 VAL A CA 1
ATOM 2108 C C . VAL A 1 258 ? 0.519 2.389 72.751 1.00 43.41 258 VAL A C 1
ATOM 2110 O O . VAL A 1 258 ? 0.344 1.232 72.372 1.00 43.41 258 VAL A O 1
ATOM 2113 N N . HIS A 1 259 ? 1.462 2.695 73.640 1.00 42.97 259 HIS A N 1
ATOM 2114 C CA . HIS A 1 259 ? 1.959 1.698 74.575 1.00 42.97 259 HIS A CA 1
ATOM 2115 C C . HIS A 1 259 ? 0.748 1.115 75.310 1.00 42.97 259 HIS A C 1
ATOM 2117 O O . HIS A 1 259 ? 0.002 1.847 75.959 1.00 42.97 259 HIS A O 1
ATOM 2123 N N . SER A 1 260 ? 0.551 -0.198 75.181 1.00 44.00 260 SER A N 1
ATOM 2124 C CA . SER A 1 260 ? -0.437 -0.956 75.947 1.00 44.00 260 SER A CA 1
ATOM 2125 C C . SER A 1 260 ? -0.402 -0.531 77.419 1.00 44.00 260 SER A C 1
ATOM 2127 O O . SER A 1 260 ? 0.608 -0.718 78.101 1.00 44.00 260 SER A O 1
ATOM 2129 N N . SER A 1 261 ? -1.502 0.046 77.909 1.00 46.97 261 SER A N 1
ATOM 2130 C CA . SER A 1 261 ? -1.685 0.344 79.333 1.00 46.97 261 SER A CA 1
ATOM 2131 C C . SER A 1 261 ? -2.013 -0.912 80.147 1.00 46.97 261 SER A C 1
ATOM 2133 O O . SER A 1 261 ? -2.108 -0.842 81.369 1.00 46.97 261 SER A O 1
ATOM 2135 N N . CYS A 1 262 ? -2.088 -2.089 79.513 1.00 45.47 262 CYS A N 1
ATOM 2136 C CA . CYS A 1 262 ? -2.133 -3.381 80.189 1.00 45.47 262 CYS A CA 1
ATOM 2137 C C . CYS A 1 262 ? -0.737 -3.785 80.698 1.00 45.47 262 CYS A C 1
ATOM 2139 O O . CYS A 1 262 ? -0.242 -4.873 80.420 1.00 45.47 262 CYS A O 1
ATOM 2141 N N . ARG A 1 263 ? -0.088 -2.917 81.478 1.00 44.53 263 ARG A N 1
ATOM 2142 C CA . ARG A 1 263 ? 0.726 -3.396 82.594 1.00 44.53 263 ARG A CA 1
ATOM 2143 C C . ARG A 1 263 ? -0.238 -3.503 83.761 1.00 44.53 263 ARG A C 1
ATOM 2145 O O . ARG A 1 263 ? -0.529 -2.510 84.419 1.00 44.53 263 ARG A O 1
ATOM 2152 N N . SER A 1 264 ? -0.773 -4.697 83.981 1.00 47.78 264 SER A N 1
ATOM 2153 C CA . SER A 1 264 ? -1.475 -5.054 85.211 1.00 47.78 264 SER A CA 1
ATOM 2154 C C . SER A 1 264 ? -0.496 -4.942 86.386 1.00 47.78 264 SER A C 1
ATOM 2156 O O . SER A 1 264 ? 0.157 -5.906 86.767 1.00 47.78 264 SER A O 1
ATOM 2158 N N . GLY A 1 265 ? -0.332 -3.721 86.891 1.00 49.88 265 GLY A N 1
ATOM 2159 C CA . GLY A 1 265 ? 0.381 -3.375 88.119 1.00 49.88 265 GLY A CA 1
ATOM 2160 C C . GLY A 1 265 ? -0.582 -2.921 89.215 1.00 49.88 265 GLY A C 1
ATOM 2161 O O . GLY A 1 265 ? -0.225 -2.077 90.028 1.00 49.88 265 GLY A O 1
ATOM 2162 N N . GLY A 1 266 ? -1.819 -3.418 89.194 1.00 46.81 266 GLY A N 1
ATOM 2163 C CA . GLY A 1 266 ? -2.748 -3.285 90.309 1.00 46.81 266 GLY A CA 1
ATOM 2164 C C . GLY A 1 266 ? -2.593 -4.491 91.224 1.00 46.81 266 GLY A C 1
ATOM 2165 O O . GLY A 1 266 ? -2.625 -5.619 90.737 1.00 46.81 266 GLY A O 1
ATOM 2166 N N . LEU A 1 267 ? -2.399 -4.242 92.521 1.00 54.34 267 LEU A N 1
ATOM 2167 C CA . LEU A 1 267 ? -2.546 -5.245 93.577 1.00 54.34 267 LEU A CA 1
ATOM 2168 C C . LEU A 1 267 ? -3.844 -6.026 93.350 1.00 54.34 267 LEU A C 1
ATOM 2170 O O . LEU A 1 267 ? -4.908 -5.424 93.201 1.00 54.34 267 LEU A O 1
ATOM 2174 N N . ASP A 1 268 ? -3.722 -7.348 93.287 1.00 56.03 268 ASP A N 1
ATOM 2175 C CA . ASP A 1 268 ? -4.842 -8.272 93.167 1.00 56.03 268 ASP A CA 1
ATOM 2176 C C . ASP A 1 268 ? -5.785 -8.089 94.375 1.00 56.03 268 ASP A C 1
ATOM 2178 O O . ASP A 1 268 ? -5.366 -8.337 95.509 1.00 56.03 268 ASP A O 1
ATOM 2182 N N . PRO A 1 269 ? -7.041 -7.646 94.178 1.00 55.41 269 PRO A N 1
ATOM 2183 C CA . PRO A 1 269 ? -7.988 -7.433 95.269 1.00 55.41 269 PRO A CA 1
ATOM 2184 C C . PRO A 1 269 ? -8.476 -8.743 95.917 1.00 55.41 269 PRO A C 1
ATOM 2186 O O . PRO A 1 269 ? -9.264 -8.686 96.859 1.00 55.41 269 PRO A O 1
ATOM 2189 N N . PHE A 1 270 ? -8.011 -9.908 95.448 1.00 53.69 270 PHE A N 1
ATOM 2190 C CA . PHE A 1 270 ? -8.290 -11.223 96.031 1.00 53.69 270 PHE A CA 1
ATOM 2191 C C . PHE A 1 270 ? -7.076 -11.873 96.715 1.00 53.69 270 PHE A C 1
ATOM 2193 O O . PHE A 1 270 ? -7.169 -13.026 97.136 1.00 53.69 270 PHE A O 1
ATOM 2200 N N . ALA A 1 271 ? -5.960 -11.152 96.877 1.00 56.06 271 ALA A N 1
ATOM 2201 C CA . ALA A 1 271 ? -4.735 -11.707 97.461 1.00 56.06 271 ALA A CA 1
ATOM 2202 C C . ALA A 1 271 ? -4.862 -12.153 98.937 1.00 56.06 271 ALA A C 1
ATOM 2204 O O . ALA A 1 271 ? -4.072 -12.988 99.369 1.00 56.06 271 ALA A O 1
ATOM 2205 N N . ASP A 1 272 ? -5.861 -11.662 99.685 1.00 52.22 272 ASP A N 1
ATOM 2206 C CA . ASP A 1 272 ? -6.016 -11.925 101.130 1.00 52.22 272 ASP A CA 1
ATOM 2207 C C . ASP A 1 272 ? -7.248 -12.775 101.506 1.00 52.22 272 ASP A C 1
ATOM 2209 O O . ASP A 1 272 ? -7.709 -12.744 102.647 1.00 52.22 272 ASP A O 1
ATOM 2213 N N . ILE A 1 273 ? -7.797 -13.576 100.586 1.00 51.41 273 ILE A N 1
ATOM 2214 C CA . ILE A 1 273 ? -8.822 -14.568 100.953 1.00 51.41 273 ILE A CA 1
ATOM 2215 C C . ILE A 1 273 ? -8.140 -15.913 101.228 1.00 51.41 273 ILE A C 1
ATOM 2217 O O . ILE A 1 273 ? -8.022 -16.764 100.347 1.00 51.41 273 ILE A O 1
ATOM 2221 N N . THR A 1 274 ? -7.681 -16.115 102.464 1.00 51.38 274 THR A N 1
ATOM 2222 C CA . THR A 1 274 ? -7.417 -17.464 102.988 1.00 51.38 274 THR A CA 1
ATOM 2223 C C . THR A 1 274 ? -8.727 -18.132 103.398 1.00 51.38 274 THR A C 1
ATOM 2225 O O . THR A 1 274 ? -9.580 -17.487 104.008 1.00 51.38 274 THR A O 1
ATOM 2228 N N . VAL A 1 275 ? -8.850 -19.415 103.042 1.00 52.28 275 VAL A N 1
ATOM 2229 C CA . VAL A 1 275 ? -9.931 -20.352 103.411 1.00 52.28 275 VAL A CA 1
ATOM 2230 C C . VAL A 1 275 ? -10.151 -20.405 104.919 1.00 52.28 275 VAL A C 1
ATOM 2232 O O . VAL A 1 275 ? -9.134 -20.428 105.649 1.00 52.28 275 VAL A O 1
#

Secondary structure (DSSP, 8-state):
-HHHHHHHHHHHHHHHS-TT--SSTTS-HHHHHHHHHHHHHHHT---GGGHHHHHHHHHHHHHHHHHHHIIIIIS--SPPPTT---HHHH-TT--HHHHHHHHHHHHHHS-HHHHHHHTT-EE-TTS-EE---HHHHHHHHHHHHHHHHHHTTS---SSTTSSHHHHHH-B-TTS-B--S---S-HHHHH---------PPPHHHHHHHHHHHHHHHHHHHHHHHHHHHHHHHHHHHHHHHHHTT----S-----TT--------S--TTTT---

Radius of gyration: 37.41 Å; chains: 1; bounding box: 61×53×133 Å

Sequence (275 aa):
MATDYKNHIGEISRAKVSILIRTWEDVSQGIKDTLWEDVKREFHITDETKKEVVLKSCDKRWREFKSRLATGWIRGTRKRPKDGKMPYDLYSYITKDIWKEFVKIRTSEEAEDMLWLLARSVPDEKGNPYLPDEGTQKVKENIDEWKRKQDEGEFVPKSARDDVLSRALGKTKEGRPLTFGGGVGIKAVWGTGERRSFRRYGDAEMEEMEARVTKRVKDETIQEMNSKMDAMVMEKFITFAKELGVQIPSQMRIDANVHSSCRSGGLDPFADITV

pLDDT: mean 74.98, std 16.47, range [37.72, 96.12]